Protein AF-A0A5R9LXI1-F1 (afdb_monomer_lite)

Sequence (253 aa):
MPPRGQVGRRIDSSLPPGRRALAEALVTLYQQLARPTTLKEVAVGLPADESTISRYLNGRRRPPQTFIDLLHNRASEDAGADRVAISLENLRKLHHEAERSRCPTCATLRRTIDTKDKQLRDLQAGLQASIASASLSRPAPLPVPRQQGDRQRSALEAVAAQQLAALVIRLQTRGEATEVAELLRDAPGVLTPTESAAALALLHDREQHALADALVSIYGRDRSLDEVLRFASALHETGLAADAGALLRAAVG

Structure (mmCIF, N/CA/C/O backbone):
data_AF-A0A5R9LXI1-F1
#
_entry.id   AF-A0A5R9LXI1-F1
#
loop_
_atom_site.group_PDB
_atom_site.id
_atom_site.type_symbol
_atom_site.label_atom_id
_atom_site.label_alt_id
_atom_site.label_comp_id
_atom_site.label_asym_id
_atom_site.label_entity_id
_atom_site.label_seq_id
_atom_site.pdbx_PDB_ins_code
_atom_site.Cartn_x
_atom_site.Cartn_y
_atom_site.Cartn_z
_atom_site.occupancy
_atom_site.B_iso_or_equiv
_atom_site.auth_seq_id
_atom_site.auth_comp_id
_atom_site.auth_asym_id
_atom_site.auth_atom_id
_atom_site.pdbx_PDB_model_num
ATOM 1 N N . MET A 1 1 ? -22.093 -10.214 49.324 1.00 33.94 1 MET A N 1
ATOM 2 C CA . MET A 1 1 ? -22.076 -9.242 48.208 1.00 33.94 1 MET A CA 1
ATOM 3 C C . MET A 1 1 ? -20.628 -8.869 47.919 1.00 33.94 1 MET A C 1
ATOM 5 O O . MET A 1 1 ? -19.997 -8.323 48.817 1.00 33.94 1 MET A O 1
ATOM 9 N N . PRO A 1 2 ? -20.069 -9.207 46.745 1.00 34.09 2 PRO A N 1
ATOM 10 C CA . PRO A 1 2 ? -18.721 -8.781 46.377 1.00 34.09 2 PRO A CA 1
ATOM 11 C C . PRO A 1 2 ? -18.670 -7.248 46.211 1.00 34.09 2 PRO A C 1
ATOM 13 O O . PRO A 1 2 ? -19.655 -6.652 45.762 1.00 34.09 2 PRO A O 1
ATOM 16 N N . PRO A 1 3 ? -17.565 -6.590 46.602 1.00 42.34 3 PRO A N 1
ATOM 17 C CA . PRO A 1 3 ? -17.437 -5.142 46.498 1.00 42.34 3 PRO A CA 1
ATOM 18 C C . PRO A 1 3 ? -17.482 -4.711 45.029 1.00 42.34 3 PRO A C 1
ATOM 20 O O . PRO A 1 3 ? -16.859 -5.335 44.170 1.00 42.34 3 PRO A O 1
ATOM 23 N N . ARG A 1 4 ? -18.208 -3.621 44.748 1.00 49.28 4 ARG A N 1
ATOM 24 C CA . ARG A 1 4 ? -18.189 -2.939 43.446 1.00 49.28 4 ARG A CA 1
ATOM 25 C C . ARG A 1 4 ? -16.727 -2.648 43.090 1.00 49.28 4 ARG A C 1
ATOM 27 O O . ARG A 1 4 ? -16.087 -1.841 43.764 1.00 49.28 4 ARG A O 1
ATOM 34 N N . GLY A 1 5 ? -16.192 -3.348 42.087 1.00 49.25 5 GLY A N 1
ATOM 35 C CA . GLY A 1 5 ? -14.827 -3.146 41.607 1.00 49.25 5 GLY A CA 1
ATOM 36 C C . GLY A 1 5 ? -14.592 -1.669 41.295 1.00 49.25 5 GLY A C 1
ATOM 37 O O . GLY A 1 5 ? -15.487 -0.991 40.794 1.00 49.25 5 GLY A O 1
ATOM 38 N N . GLN A 1 6 ? -13.410 -1.157 41.639 1.00 54.31 6 GLN A N 1
ATOM 39 C CA . GLN A 1 6 ? -13.020 0.257 41.541 1.00 54.31 6 GLN A CA 1
ATOM 40 C C . GLN A 1 6 ? -12.834 0.732 40.084 1.00 54.31 6 GLN A C 1
ATOM 42 O O . GLN A 1 6 ? -11.810 1.314 39.728 1.00 54.31 6 GLN A O 1
ATOM 47 N N . VAL A 1 7 ? -13.804 0.481 39.212 1.00 52.81 7 VAL A N 1
ATOM 48 C CA . VAL A 1 7 ? -13.764 0.914 37.818 1.00 52.81 7 VAL A CA 1
ATOM 49 C C . VAL A 1 7 ? -14.144 2.397 37.770 1.00 52.81 7 VAL A C 1
ATOM 51 O O . VAL A 1 7 ? -15.263 2.768 38.109 1.00 52.81 7 VAL A O 1
ATOM 54 N N . GLY A 1 8 ? -13.192 3.258 37.394 1.00 52.94 8 GLY A N 1
ATOM 55 C CA . GLY A 1 8 ? -13.456 4.666 37.060 1.00 52.94 8 GLY A CA 1
ATOM 56 C C . GLY A 1 8 ? -13.081 5.728 38.101 1.00 52.94 8 GLY A C 1
ATOM 57 O O . GLY A 1 8 ? -13.481 6.876 37.942 1.00 52.94 8 GLY A O 1
ATOM 58 N N . ARG A 1 9 ? -12.314 5.426 39.162 1.00 55.91 9 ARG A N 1
ATOM 59 C CA . ARG A 1 9 ? -12.097 6.435 40.222 1.00 55.91 9 ARG A CA 1
ATOM 60 C C . ARG A 1 9 ? -11.186 7.617 39.878 1.00 55.91 9 ARG A C 1
ATOM 62 O O . ARG A 1 9 ? -11.256 8.598 40.610 1.00 55.91 9 ARG A O 1
ATOM 69 N N . ARG A 1 10 ? -10.365 7.587 38.821 1.00 67.00 10 ARG A N 1
ATOM 70 C CA . ARG A 1 10 ? -9.538 8.749 38.428 1.00 67.00 10 ARG A CA 1
ATOM 71 C C . ARG A 1 10 ? -9.259 8.763 36.925 1.00 67.00 10 ARG A C 1
ATOM 73 O O . ARG A 1 10 ? -8.196 8.320 36.493 1.00 67.00 10 ARG A O 1
ATOM 80 N N . ILE A 1 11 ? -10.199 9.288 36.135 1.00 80.44 11 ILE A N 1
ATOM 81 C CA . ILE A 1 11 ? -9.850 9.794 34.801 1.00 80.44 11 ILE A CA 1
ATOM 82 C C . ILE A 1 11 ? -8.883 10.957 35.032 1.00 80.44 11 ILE A C 1
ATOM 84 O O . ILE A 1 11 ? -9.169 11.875 35.799 1.00 80.44 11 ILE A O 1
ATOM 88 N N . ASP A 1 12 ? -7.696 10.857 34.448 1.00 77.88 12 ASP A N 1
ATOM 89 C CA . ASP A 1 12 ? -6.609 11.800 34.685 1.00 77.88 12 ASP A CA 1
ATOM 90 C C . ASP A 1 12 ? -6.979 13.189 34.133 1.00 77.88 12 ASP A C 1
ATOM 92 O O . ASP A 1 12 ? -7.352 13.326 32.965 1.00 77.88 12 ASP A O 1
ATOM 96 N N . SER A 1 13 ? -6.897 14.224 34.975 1.00 77.75 13 SER A N 1
ATOM 97 C CA . SER A 1 13 ? -7.233 15.605 34.603 1.00 77.75 13 SER A CA 1
ATOM 98 C C . SER A 1 13 ? -6.248 16.212 33.603 1.00 77.75 13 SER A C 1
ATOM 100 O O . SER A 1 13 ? -6.570 17.221 32.979 1.00 77.75 13 SER A O 1
ATOM 102 N N . SER A 1 14 ? -5.079 15.591 33.414 1.00 79.69 14 SER A N 1
ATOM 103 C CA . SER A 1 14 ? -4.101 15.967 32.390 1.00 79.69 14 SER A CA 1
ATOM 104 C C . SER A 1 14 ? -4.467 15.479 30.981 1.00 79.69 14 SER A C 1
ATOM 106 O O . SER A 1 14 ? -3.794 15.831 30.008 1.00 79.69 14 SER A O 1
ATOM 108 N N . LEU A 1 15 ? -5.527 14.672 30.832 1.00 81.00 15 LEU A N 1
ATOM 109 C CA . LEU A 1 15 ? -5.963 14.194 29.524 1.00 81.00 15 LEU A CA 1
ATOM 110 C C . LEU A 1 15 ? -6.563 15.329 28.680 1.00 81.00 15 LEU A C 1
ATOM 112 O O . LEU A 1 15 ? -7.308 16.163 29.197 1.00 81.00 15 LEU A O 1
ATOM 116 N N . PRO A 1 16 ? -6.328 15.325 27.353 1.00 83.62 16 PRO A N 1
ATOM 117 C CA . PRO A 1 16 ? -6.989 16.252 26.447 1.00 83.62 16 PRO A CA 1
ATOM 118 C C . PRO A 1 16 ? -8.518 16.185 26.589 1.00 83.62 16 PRO A C 1
ATOM 120 O O . PRO A 1 16 ? -9.060 15.084 26.752 1.00 83.62 16 PRO A O 1
ATOM 123 N N . PRO A 1 17 ? -9.228 17.319 26.453 1.00 85.56 17 PRO A N 1
ATOM 124 C CA . PRO A 1 17 ? -10.654 17.411 26.765 1.00 85.56 17 PRO A CA 1
ATOM 125 C C . PRO A 1 17 ? -11.503 16.397 25.988 1.00 85.56 17 PRO A C 1
ATOM 127 O O . PRO A 1 17 ? -12.369 15.762 26.581 1.00 85.56 17 PRO A O 1
ATOM 130 N N . GLY A 1 18 ? -11.197 16.149 24.708 1.00 86.56 18 GLY A N 1
ATOM 131 C CA . GLY A 1 18 ? -11.911 15.146 23.911 1.00 86.56 18 GLY A CA 1
ATOM 132 C C . GLY A 1 18 ? -11.702 13.707 24.399 1.00 86.56 18 GLY A C 1
ATOM 133 O O . GLY A 1 18 ? -12.633 12.908 24.396 1.00 86.56 18 GLY A O 1
ATOM 134 N N . ARG A 1 19 ? -10.501 13.360 24.887 1.00 87.06 19 ARG A N 1
ATOM 135 C CA . ARG A 1 19 ? -10.246 12.023 25.458 1.00 87.06 19 ARG A CA 1
ATOM 136 C C . ARG A 1 19 ? -10.924 11.837 26.803 1.00 87.06 19 ARG A C 1
ATOM 138 O O . ARG A 1 19 ? -11.401 10.741 27.079 1.00 87.06 19 ARG A O 1
ATOM 145 N N . ARG A 1 20 ? -10.946 12.890 27.620 1.00 89.06 20 ARG A N 1
ATOM 146 C CA . ARG A 1 20 ? -11.649 12.881 28.899 1.00 89.06 20 ARG A CA 1
ATOM 147 C C . ARG A 1 20 ? -13.148 12.675 28.681 1.00 89.06 20 ARG A C 1
ATOM 149 O O . ARG A 1 20 ? -13.697 11.743 29.250 1.00 89.06 20 ARG A O 1
ATOM 156 N N . ALA A 1 21 ? -13.755 13.450 27.781 1.00 90.38 21 ALA A N 1
ATOM 157 C CA . ALA A 1 21 ? -15.173 13.321 27.446 1.00 90.38 21 ALA A CA 1
ATOM 158 C C . ALA A 1 21 ? -15.522 11.919 26.913 1.00 90.38 21 ALA A C 1
ATOM 160 O O . ALA A 1 21 ? -16.514 11.325 27.329 1.00 90.38 21 ALA A O 1
ATOM 161 N N . LEU A 1 22 ? -14.675 11.343 26.048 1.00 92.31 22 LEU A N 1
ATOM 162 C CA . LEU A 1 22 ? -14.858 9.965 25.583 1.00 92.31 22 LEU A CA 1
ATOM 163 C C . LEU A 1 22 ? -14.761 8.949 26.733 1.00 92.31 22 LEU A C 1
ATOM 165 O O . LEU A 1 22 ? -15.572 8.032 26.809 1.00 92.31 22 LEU A O 1
ATOM 169 N N . ALA A 1 23 ? -13.777 9.091 27.621 1.00 91.19 23 ALA A N 1
ATOM 170 C CA . ALA A 1 23 ? -13.606 8.192 28.760 1.00 91.19 23 ALA A CA 1
ATOM 171 C C . ALA A 1 23 ? -14.798 8.265 29.731 1.00 91.19 23 ALA A C 1
ATOM 173 O O . ALA A 1 23 ? -15.311 7.229 30.145 1.00 91.19 23 ALA A O 1
ATOM 174 N N . GLU A 1 24 ? -15.287 9.470 30.031 1.00 91.62 24 GLU A N 1
ATOM 175 C CA . GLU A 1 24 ? -16.478 9.704 30.861 1.00 91.62 24 GLU A CA 1
ATOM 176 C C . GLU A 1 24 ? -17.729 9.066 30.245 1.00 91.62 24 GLU A C 1
ATOM 178 O O . GLU A 1 24 ? -18.490 8.382 30.936 1.00 91.62 24 GLU A O 1
ATOM 183 N N . ALA A 1 25 ? -17.908 9.211 28.930 1.00 92.81 25 ALA A N 1
ATOM 184 C CA . ALA A 1 25 ? -18.995 8.569 28.203 1.00 92.81 25 ALA A CA 1
ATOM 185 C C . ALA A 1 25 ? -18.925 7.035 28.297 1.00 92.81 25 ALA A C 1
ATOM 187 O O . ALA A 1 25 ? -19.922 6.387 28.610 1.00 92.81 25 ALA A O 1
ATOM 188 N N . LEU A 1 26 ? -17.741 6.445 28.104 1.00 91.50 26 LEU A N 1
ATOM 189 C CA . LEU A 1 26 ? -17.551 4.995 28.208 1.00 91.50 26 LEU A CA 1
ATOM 190 C C . LEU A 1 26 ? -17.780 4.474 29.633 1.00 91.50 26 LEU A C 1
ATOM 192 O O . LEU A 1 26 ? -18.353 3.401 29.800 1.00 91.50 26 LEU 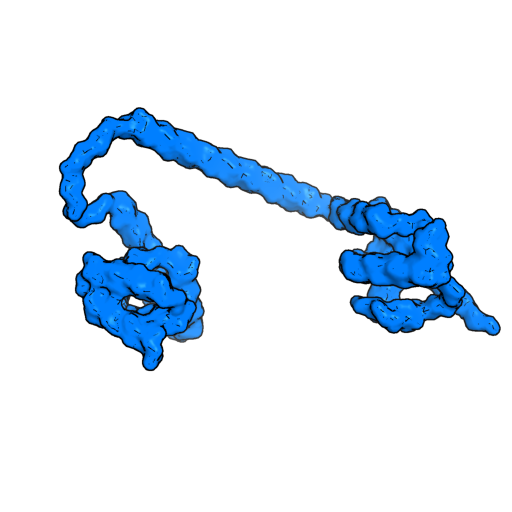A O 1
ATOM 196 N N . VAL A 1 27 ? -17.370 5.228 30.658 1.00 90.38 27 VAL A N 1
ATOM 197 C CA . VAL A 1 27 ? -17.666 4.900 32.063 1.00 90.38 27 VAL A CA 1
ATOM 198 C C . VAL A 1 27 ? -19.170 4.942 32.323 1.00 90.38 27 VAL A C 1
ATOM 200 O O . VAL A 1 27 ? -19.691 4.058 32.998 1.00 90.38 27 VAL A O 1
ATOM 203 N N . THR A 1 28 ? -19.872 5.924 31.756 1.00 89.62 28 THR A N 1
ATOM 204 C CA . THR A 1 28 ? -21.330 6.047 31.885 1.00 89.62 28 THR A CA 1
ATOM 205 C C . THR A 1 28 ? -22.027 4.833 31.273 1.00 89.62 28 THR A C 1
ATOM 207 O O . THR A 1 28 ? -22.838 4.199 31.939 1.00 89.62 28 THR A O 1
ATOM 210 N N . LEU A 1 29 ? -21.644 4.433 30.057 1.00 88.19 29 LEU A N 1
ATOM 211 C CA . LEU A 1 29 ? -22.150 3.213 29.412 1.00 88.19 29 LEU A CA 1
ATOM 212 C C . LEU A 1 29 ? -21.845 1.945 30.202 1.00 88.19 29 LEU A C 1
ATOM 214 O O . LEU A 1 29 ? -22.713 1.093 30.359 1.00 88.19 29 LEU A O 1
ATOM 218 N N . TYR A 1 30 ? -20.631 1.830 30.736 1.00 87.06 30 TYR A N 1
ATOM 219 C CA . TYR A 1 30 ? -20.246 0.690 31.561 1.00 87.06 30 TYR A CA 1
ATOM 220 C C . TYR A 1 30 ? -21.137 0.553 32.806 1.00 87.06 30 TYR A C 1
ATOM 222 O O . TYR A 1 30 ? -21.503 -0.553 33.189 1.00 87.06 30 TYR A O 1
ATOM 230 N N . GLN A 1 31 ? -21.516 1.672 33.433 1.00 85.19 31 GLN A N 1
ATOM 231 C CA . GLN A 1 31 ? -22.388 1.682 34.613 1.00 85.19 31 GLN A CA 1
ATOM 232 C C . GLN A 1 31 ? -23.845 1.304 34.307 1.00 85.19 31 GLN A C 1
ATOM 234 O O . GLN A 1 31 ? -24.577 0.959 35.232 1.00 85.19 31 GLN A O 1
ATOM 239 N N . GLN A 1 32 ? -24.265 1.370 33.041 1.00 84.94 32 GLN A N 1
ATOM 240 C CA . GLN A 1 32 ? -25.621 1.019 32.608 1.00 84.94 32 GLN A CA 1
ATOM 241 C C . GLN A 1 32 ? -25.799 -0.473 32.295 1.00 84.94 32 GLN A C 1
ATOM 243 O O . GLN A 1 32 ? -26.927 -0.916 32.088 1.00 84.94 32 GLN A O 1
ATOM 248 N N . LEU A 1 33 ? -24.721 -1.260 32.293 1.00 84.25 33 LEU A N 1
ATOM 249 C CA . LEU A 1 33 ? -24.806 -2.712 32.155 1.00 84.25 33 LEU A CA 1
ATOM 250 C C . LEU A 1 33 ? -25.566 -3.298 33.361 1.00 84.25 33 LEU A C 1
ATOM 252 O O . LEU A 1 33 ? -25.247 -3.011 34.515 1.00 84.25 33 LEU A O 1
ATOM 256 N N . ALA A 1 34 ? -26.598 -4.109 33.104 1.00 65.69 34 ALA A N 1
ATOM 257 C CA . ALA A 1 34 ? -27.647 -4.465 34.073 1.00 65.69 34 ALA A CA 1
ATOM 258 C C . ALA A 1 34 ? -27.205 -5.398 35.226 1.00 65.69 34 ALA A C 1
ATOM 260 O O . ALA A 1 34 ? -28.023 -5.813 36.050 1.00 65.69 34 ALA A O 1
ATOM 261 N N . ARG A 1 35 ? -25.918 -5.749 35.317 1.00 67.69 35 ARG A N 1
ATOM 262 C CA . ARG A 1 35 ? -25.355 -6.635 36.348 1.00 67.69 35 ARG A CA 1
ATOM 263 C C . ARG A 1 35 ? -24.139 -5.983 37.002 1.00 67.69 35 ARG A C 1
ATOM 265 O O . ARG A 1 35 ? -23.508 -5.126 36.392 1.00 67.69 35 ARG A O 1
ATOM 272 N N . PRO A 1 36 ? -23.740 -6.398 38.219 1.00 55.91 36 PRO A N 1
ATOM 273 C CA . PRO A 1 36 ? -22.415 -6.077 38.734 1.00 55.91 36 PRO A CA 1
ATOM 274 C C . PRO A 1 36 ? -21.364 -6.860 37.930 1.00 55.91 36 PRO A C 1
ATOM 276 O O . PRO A 1 36 ? -20.768 -7.802 38.439 1.00 55.91 36 PRO A O 1
ATOM 279 N N . THR A 1 37 ? -21.164 -6.498 36.663 1.00 65.25 37 THR A N 1
ATOM 280 C CA . THR A 1 37 ? -20.175 -7.125 35.798 1.00 65.25 37 THR A CA 1
ATOM 281 C C . THR A 1 37 ? -18.799 -6.676 36.242 1.00 65.25 37 THR A C 1
ATOM 283 O O . THR A 1 37 ? -18.450 -5.490 36.212 1.00 65.25 37 THR A O 1
ATOM 286 N N . THR A 1 38 ? -18.002 -7.639 36.683 1.00 80.69 38 THR A N 1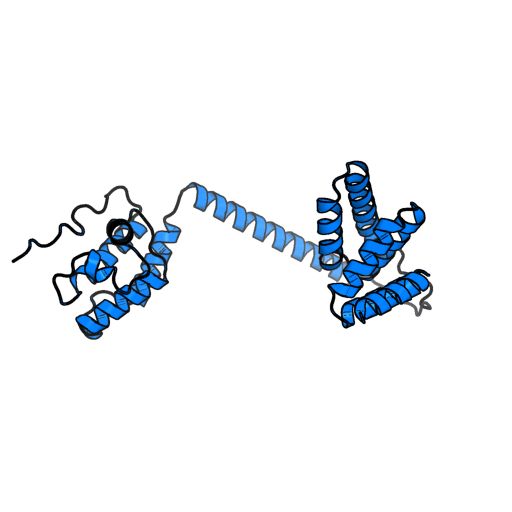
ATOM 287 C CA . THR A 1 38 ? -16.558 -7.454 36.777 1.00 80.69 38 THR A CA 1
ATOM 288 C C . THR A 1 38 ? -16.004 -7.124 35.384 1.00 80.69 38 THR A C 1
ATOM 290 O O . THR A 1 38 ? -16.585 -7.521 34.372 1.00 80.69 38 THR A O 1
ATOM 293 N N . LEU A 1 39 ? -14.871 -6.417 35.291 1.00 81.12 39 LEU A N 1
ATOM 294 C CA . LEU A 1 39 ? -14.239 -6.145 33.988 1.00 81.12 39 LEU A CA 1
ATOM 295 C C . LEU A 1 39 ? -13.957 -7.442 33.215 1.00 81.12 39 LEU A C 1
ATOM 297 O O . LEU A 1 39 ? -14.032 -7.462 31.990 1.00 81.12 39 LEU A O 1
ATOM 301 N N . LYS A 1 40 ? -13.681 -8.526 33.947 1.00 81.62 40 LYS A N 1
ATOM 302 C CA . LYS A 1 40 ? -13.502 -9.873 33.412 1.00 81.62 40 LYS A CA 1
ATOM 303 C C . LYS A 1 40 ? -14.745 -10.394 32.689 1.00 81.62 40 LYS A C 1
ATOM 305 O O . LYS A 1 40 ? -14.604 -11.000 31.637 1.00 81.62 40 LYS A O 1
ATOM 310 N N . GLU A 1 41 ? -15.941 -10.154 33.218 1.00 81.19 41 GLU A N 1
ATOM 311 C CA . GLU A 1 41 ? -17.194 -10.550 32.562 1.00 81.19 41 GLU A CA 1
ATOM 312 C C . GLU A 1 41 ? -17.478 -9.705 31.322 1.00 81.19 41 GLU A C 1
ATOM 314 O O . GLU A 1 41 ? -17.900 -10.246 30.309 1.00 81.19 41 GLU A O 1
ATOM 319 N N . VAL A 1 42 ? -17.184 -8.402 31.365 1.00 81.81 42 VAL A N 1
ATOM 320 C CA . VAL A 1 42 ? -17.355 -7.514 30.200 1.00 81.81 42 VAL A CA 1
ATOM 321 C C . VAL A 1 42 ? -16.354 -7.832 29.086 1.00 81.81 42 VAL A C 1
ATOM 323 O O . VAL A 1 42 ? -16.662 -7.668 27.910 1.00 81.81 42 VAL A O 1
ATOM 326 N N . ALA A 1 43 ? -15.164 -8.322 29.437 1.00 83.56 43 ALA A N 1
ATOM 327 C CA . ALA A 1 43 ? -14.191 -8.799 28.460 1.00 83.56 43 ALA A CA 1
ATOM 328 C C . ALA A 1 43 ? -14.697 -10.027 27.678 1.00 83.56 43 ALA A C 1
ATOM 330 O O . ALA A 1 43 ? -14.301 -10.226 26.530 1.00 83.56 43 ALA A O 1
ATOM 331 N N . VAL A 1 44 ? -15.597 -10.835 28.255 1.00 80.81 44 VAL A N 1
ATOM 332 C CA . VAL A 1 44 ? -16.215 -11.966 27.550 1.00 80.81 44 VAL A CA 1
ATOM 333 C C . VAL A 1 44 ? -17.206 -11.426 26.518 1.00 80.81 44 VAL A C 1
ATOM 335 O O . VAL A 1 44 ? -18.312 -11.013 26.850 1.00 80.81 44 VAL A O 1
ATOM 338 N N . GLY A 1 45 ? -16.796 -11.433 25.249 1.00 79.06 45 GLY A N 1
ATOM 339 C CA . GLY A 1 45 ? -17.593 -10.929 24.123 1.00 79.06 45 GLY A CA 1
ATOM 340 C C . GLY A 1 45 ? -17.113 -9.591 23.556 1.00 79.06 45 GLY A C 1
ATOM 341 O O . GLY A 1 45 ? -17.649 -9.137 22.547 1.00 79.06 45 GLY A O 1
ATOM 342 N N . LEU A 1 46 ? -16.074 -8.985 24.140 1.00 85.19 46 LEU A N 1
ATOM 343 C CA . LEU A 1 46 ? -15.398 -7.820 23.573 1.00 85.19 46 LEU A CA 1
ATOM 344 C C . LEU A 1 46 ? -13.992 -8.195 23.079 1.00 85.19 46 LEU A C 1
ATOM 346 O O . LEU A 1 46 ? -13.330 -9.044 23.673 1.00 85.19 46 LEU A O 1
ATOM 350 N N . PRO A 1 47 ? -13.478 -7.542 22.021 1.00 85.31 47 PRO A N 1
ATOM 351 C CA . PRO A 1 47 ? -12.138 -7.795 21.490 1.00 85.31 47 PRO A CA 1
ATOM 352 C C . PRO A 1 47 ? -11.045 -7.122 22.347 1.00 85.31 47 PRO A C 1
ATOM 354 O O . PRO A 1 47 ? -10.173 -6.427 21.824 1.00 85.31 47 PRO A O 1
ATOM 357 N N . ALA A 1 48 ? -11.123 -7.240 23.675 1.00 88.50 48 ALA A N 1
ATOM 358 C CA . ALA A 1 48 ? -10.194 -6.616 24.611 1.00 88.50 48 ALA A CA 1
ATOM 359 C C . ALA A 1 48 ? -10.141 -7.365 25.952 1.00 88.50 48 ALA A C 1
ATOM 361 O O . ALA A 1 48 ? -11.167 -7.786 26.477 1.00 88.50 48 ALA A O 1
ATOM 362 N N . ASP A 1 49 ? -8.944 -7.467 26.534 1.00 91.19 49 ASP A N 1
ATOM 363 C CA . ASP A 1 49 ? -8.754 -7.974 27.895 1.00 91.19 49 ASP A CA 1
ATOM 364 C C . ASP A 1 49 ? -9.130 -6.930 28.970 1.00 91.19 49 ASP A C 1
ATOM 366 O O . ASP A 1 49 ? -9.260 -5.732 28.702 1.00 91.19 49 ASP A O 1
ATOM 370 N N . GLU A 1 50 ? -9.268 -7.378 30.220 1.00 90.06 50 GLU A N 1
ATOM 371 C CA . GLU A 1 50 ? -9.611 -6.532 31.375 1.00 90.06 50 GLU A CA 1
ATOM 372 C C . GLU A 1 50 ? -8.676 -5.317 31.528 1.00 90.06 50 GLU A C 1
ATOM 374 O O . GLU A 1 50 ? -9.125 -4.190 31.766 1.00 90.06 50 GLU A O 1
ATOM 379 N N . SER A 1 51 ? -7.369 -5.524 31.343 1.00 88.62 51 SER A N 1
ATOM 380 C CA . SER A 1 51 ? -6.367 -4.458 31.452 1.00 88.62 51 SER A CA 1
ATOM 381 C C . SER A 1 51 ? -6.550 -3.388 30.375 1.00 88.62 51 SER A C 1
ATOM 383 O O . SER A 1 51 ? -6.382 -2.191 30.625 1.00 88.62 51 SER A O 1
ATOM 385 N N . THR A 1 52 ? -6.912 -3.802 29.167 1.00 90.69 52 THR A N 1
ATOM 386 C CA . THR A 1 52 ? -7.143 -2.939 28.015 1.00 90.69 52 THR A CA 1
ATOM 387 C C . THR A 1 52 ? -8.437 -2.157 28.175 1.00 90.69 52 THR A C 1
ATOM 389 O O . THR A 1 52 ? -8.420 -0.941 27.979 1.00 90.69 52 THR A O 1
ATOM 392 N N . ILE A 1 53 ? -9.513 -2.808 28.625 1.00 90.00 53 ILE A N 1
ATOM 393 C CA . ILE A 1 53 ? -10.785 -2.147 28.943 1.00 90.00 53 ILE A CA 1
ATOM 394 C C . ILE A 1 53 ? -10.567 -1.087 30.024 1.00 90.00 53 ILE A C 1
ATOM 396 O O . ILE A 1 53 ? -10.960 0.064 29.848 1.00 90.00 53 ILE A O 1
ATOM 400 N N . SER A 1 54 ? -9.841 -1.420 31.094 1.00 89.88 54 SER A N 1
ATOM 401 C CA . SER A 1 54 ? -9.481 -0.453 32.136 1.00 89.88 54 SER A CA 1
ATOM 402 C C . SER A 1 54 ? -8.721 0.756 31.569 1.00 89.88 54 SER A C 1
ATOM 404 O O . SER A 1 54 ? -9.015 1.906 31.902 1.00 89.88 54 SER A O 1
ATOM 406 N N . ARG A 1 55 ? -7.771 0.545 30.648 1.00 89.38 55 ARG A N 1
ATOM 407 C CA . ARG A 1 55 ? -7.050 1.649 29.987 1.00 89.38 55 ARG A CA 1
ATOM 408 C C . ARG A 1 55 ? -7.949 2.497 29.080 1.00 89.38 55 ARG A C 1
ATOM 410 O O . ARG A 1 55 ? -7.663 3.688 28.944 1.00 89.38 55 ARG A O 1
ATOM 417 N N . TYR A 1 56 ? -8.990 1.921 28.477 1.00 92.31 56 TYR A N 1
ATOM 418 C CA . TYR A 1 56 ? -9.993 2.658 27.699 1.00 92.31 56 TYR A CA 1
ATOM 419 C C . TYR A 1 56 ? -10.875 3.525 28.595 1.00 92.31 56 TYR A C 1
ATOM 421 O O . TYR A 1 56 ? -10.986 4.725 28.355 1.00 92.31 56 TYR A O 1
ATOM 429 N N . LEU A 1 57 ? -11.417 2.945 29.668 1.00 89.31 57 LEU A N 1
ATOM 430 C CA . LEU A 1 57 ? -12.284 3.643 30.623 1.00 89.31 57 LEU A CA 1
ATOM 431 C C . LEU A 1 57 ? -11.561 4.779 31.357 1.00 89.31 57 LEU A C 1
ATOM 433 O O . LEU A 1 57 ? -12.172 5.779 31.710 1.00 89.31 57 LEU A O 1
ATOM 437 N N . ASN A 1 58 ? -10.245 4.665 31.541 1.00 89.19 58 ASN A N 1
ATOM 438 C CA . ASN A 1 58 ? -9.424 5.726 32.129 1.00 89.19 58 ASN A CA 1
ATOM 439 C C . ASN A 1 58 ? -8.877 6.731 31.093 1.00 89.19 58 ASN A C 1
ATOM 441 O O . ASN A 1 58 ? -8.050 7.568 31.445 1.00 89.19 58 ASN A O 1
ATOM 445 N N . GLY A 1 59 ? -9.235 6.617 29.808 1.00 86.62 59 GLY A N 1
ATOM 446 C CA . GLY A 1 59 ? -8.782 7.519 28.737 1.00 86.62 59 GLY A CA 1
ATOM 447 C C . GLY A 1 59 ? -7.288 7.431 28.378 1.00 86.62 59 GLY A C 1
ATOM 448 O O . GLY A 1 59 ? -6.804 8.181 27.523 1.00 86.62 59 GLY A O 1
ATOM 449 N N . ARG A 1 60 ? -6.545 6.494 28.989 1.00 85.94 60 ARG A N 1
ATOM 450 C CA . ARG A 1 60 ? -5.107 6.271 28.745 1.00 85.94 60 ARG A CA 1
ATOM 451 C C . ARG A 1 60 ? -4.841 5.665 27.372 1.00 85.94 60 ARG A C 1
ATOM 453 O O . ARG A 1 60 ? -3.820 5.956 26.753 1.00 85.94 60 ARG A O 1
ATOM 460 N N . ARG A 1 61 ? -5.759 4.830 26.881 1.00 88.62 61 ARG A N 1
ATOM 461 C CA . ARG A 1 61 ? -5.705 4.235 25.540 1.00 88.62 61 ARG A CA 1
ATOM 462 C C . ARG A 1 61 ? -7.003 4.542 24.802 1.00 88.62 61 ARG A C 1
ATOM 464 O O . ARG A 1 61 ? -8.065 4.581 25.407 1.00 88.62 61 ARG A O 1
ATOM 471 N N . ARG A 1 62 ? -6.917 4.751 23.486 1.00 89.12 62 ARG A N 1
ATOM 472 C CA . ARG A 1 62 ? -8.111 4.910 22.646 1.00 89.12 62 ARG A CA 1
ATOM 473 C C . ARG A 1 62 ? -8.676 3.526 22.305 1.00 89.12 62 ARG A C 1
ATOM 475 O O . ARG A 1 62 ? -7.897 2.710 21.798 1.00 89.12 62 ARG A O 1
ATOM 482 N N . PRO A 1 63 ? -9.973 3.268 22.528 1.00 91.81 63 PRO A N 1
ATOM 483 C CA . PRO A 1 63 ? -10.610 2.062 22.022 1.00 91.81 63 PRO A CA 1
ATOM 484 C C . PRO A 1 63 ? -10.733 2.085 20.488 1.00 91.81 63 PRO A C 1
ATOM 486 O O . PRO A 1 63 ? -10.859 3.163 19.889 1.00 91.81 63 PRO A O 1
ATOM 489 N N . PRO A 1 64 ? -10.673 0.920 19.822 1.00 92.44 64 PRO A N 1
ATOM 490 C CA . PRO A 1 64 ? -11.068 0.809 18.424 1.00 92.44 64 PRO A CA 1
ATOM 491 C C . PRO A 1 64 ? -12.572 1.079 18.274 1.00 92.44 64 PRO A C 1
ATOM 493 O O . PRO A 1 64 ? -13.336 0.908 19.222 1.00 92.44 64 PRO A O 1
ATOM 496 N N . GLN A 1 65 ? -13.001 1.482 17.077 1.00 91.19 65 GLN A N 1
ATOM 497 C CA . GLN A 1 65 ? -14.408 1.800 16.810 1.00 91.19 65 GLN A CA 1
ATOM 498 C C . GLN A 1 65 ? -15.329 0.598 17.071 1.00 91.19 65 GLN A C 1
ATOM 500 O O . GLN A 1 65 ? -16.382 0.739 17.683 1.00 91.19 65 GLN A O 1
ATOM 505 N N . THR A 1 66 ? -14.873 -0.600 16.698 1.00 92.62 66 THR A N 1
ATOM 506 C CA . THR A 1 66 ? -15.584 -1.866 16.920 1.00 92.62 66 THR A CA 1
ATOM 507 C C . THR A 1 66 ? -15.889 -2.124 18.393 1.00 92.62 66 THR A C 1
ATOM 509 O O . THR A 1 66 ? -16.959 -2.621 18.720 1.00 92.62 66 THR A O 1
ATOM 512 N N . PHE A 1 67 ? -14.985 -1.742 19.299 1.00 93.56 67 PHE A N 1
ATOM 513 C CA . PHE A 1 67 ? -15.206 -1.871 20.738 1.00 93.56 67 PHE A CA 1
ATOM 514 C C . PHE A 1 67 ? -16.332 -0.952 21.228 1.00 93.56 67 PHE A C 1
ATOM 516 O O . PHE A 1 67 ? -17.144 -1.375 22.044 1.00 93.56 67 PHE A O 1
ATOM 523 N N . ILE A 1 68 ? -16.393 0.288 20.730 1.00 92.50 68 ILE A N 1
ATOM 524 C CA . ILE A 1 68 ? -17.438 1.255 21.104 1.00 92.50 68 ILE A CA 1
ATOM 525 C C . ILE A 1 68 ? -18.804 0.753 20.653 1.00 92.50 68 ILE A C 1
ATOM 527 O O . ILE A 1 68 ? -19.747 0.749 21.442 1.00 92.50 68 ILE A O 1
ATOM 531 N N . ASP A 1 69 ? -18.885 0.307 19.401 1.00 92.88 69 ASP A N 1
ATOM 532 C CA . ASP A 1 69 ? -20.127 -0.174 18.809 1.00 92.88 69 ASP A CA 1
ATOM 533 C C . ASP A 1 69 ? -20.648 -1.413 19.568 1.00 92.88 69 ASP A C 1
ATOM 535 O O . ASP A 1 69 ? -21.819 -1.462 19.943 1.00 92.88 69 ASP A O 1
ATOM 539 N N . LEU A 1 70 ? -19.770 -2.373 19.893 1.00 91.38 70 LEU A N 1
ATOM 540 C CA . LEU A 1 70 ? -20.135 -3.563 20.672 1.00 91.38 70 LEU A CA 1
ATOM 541 C C . LEU A 1 70 ? -20.557 -3.228 22.109 1.00 91.38 70 LEU A C 1
ATOM 543 O O . LEU A 1 70 ? -21.550 -3.769 22.592 1.00 91.38 70 LEU A O 1
ATOM 547 N N . LEU A 1 71 ? -19.840 -2.327 22.788 1.00 90.25 71 LEU A N 1
ATOM 548 C CA . LEU A 1 71 ? -20.175 -1.923 24.156 1.00 90.25 71 LEU A CA 1
ATOM 549 C C . LEU A 1 71 ? -21.533 -1.207 24.215 1.00 90.25 71 LEU A C 1
ATOM 551 O O . LEU A 1 71 ? -22.326 -1.478 25.113 1.00 90.25 71 LEU A O 1
ATOM 555 N N . HIS A 1 72 ? -21.817 -0.324 23.253 1.00 91.88 72 HIS A N 1
ATOM 556 C CA . HIS A 1 72 ? -23.104 0.364 23.160 1.00 91.88 72 HIS A CA 1
ATOM 557 C C . HIS A 1 72 ? -24.248 -0.605 22.865 1.00 91.88 72 HIS A C 1
ATOM 559 O O . HIS A 1 72 ? -25.286 -0.537 23.521 1.00 91.88 72 HIS A O 1
ATOM 565 N N . ASN A 1 73 ? -24.068 -1.518 21.908 1.00 90.56 73 ASN A N 1
ATOM 566 C CA . ASN A 1 73 ? -25.077 -2.532 21.603 1.00 90.56 73 ASN A CA 1
ATOM 567 C C . ASN A 1 73 ? -25.378 -3.378 22.838 1.00 90.56 73 ASN A C 1
ATOM 569 O O . ASN A 1 73 ? -26.541 -3.563 23.183 1.00 90.56 73 ASN A O 1
ATOM 573 N N . ARG A 1 74 ? -24.339 -3.788 23.572 1.00 89.19 74 ARG A N 1
ATOM 574 C CA . ARG A 1 74 ? -24.514 -4.570 24.792 1.00 89.19 74 ARG A CA 1
ATOM 575 C C . ARG A 1 74 ? -25.253 -3.807 25.890 1.00 89.19 74 ARG A C 1
ATOM 577 O O . ARG A 1 74 ? -26.164 -4.346 26.506 1.00 89.19 74 ARG A O 1
ATOM 584 N N . ALA A 1 75 ? -24.902 -2.542 26.102 1.00 87.81 75 ALA A N 1
ATOM 585 C CA . ALA A 1 75 ? -25.622 -1.681 27.035 1.00 87.81 75 ALA A CA 1
ATOM 586 C C . ALA A 1 75 ? -27.079 -1.446 26.607 1.00 87.81 75 ALA A C 1
ATOM 588 O O . ALA A 1 75 ? -27.962 -1.387 27.458 1.00 87.81 75 ALA A O 1
ATOM 589 N N . SER A 1 76 ? -27.342 -1.365 25.301 1.00 88.50 76 SER A N 1
ATOM 590 C CA . SER A 1 76 ? -28.693 -1.223 24.747 1.00 88.50 76 SER A CA 1
ATOM 591 C C . SER A 1 76 ? -29.531 -2.488 24.931 1.00 88.50 76 SER A C 1
ATOM 593 O O . SER A 1 76 ? -30.718 -2.385 25.223 1.00 88.50 76 SER A O 1
ATOM 595 N N . GLU A 1 77 ? -28.932 -3.672 24.790 1.00 87.56 77 GLU A N 1
ATOM 596 C CA . GLU A 1 77 ? -29.585 -4.957 25.073 1.00 87.56 77 GLU A CA 1
ATOM 597 C C . GLU A 1 77 ? -29.941 -5.092 26.559 1.00 87.56 77 GLU A C 1
ATOM 599 O O . GLU A 1 77 ? -31.054 -5.490 26.895 1.00 87.56 77 GLU A O 1
ATOM 604 N N . ASP A 1 78 ? -29.010 -4.730 27.446 1.00 84.25 78 ASP A N 1
ATOM 605 C CA . ASP A 1 78 ? -29.164 -4.911 28.891 1.00 84.25 78 ASP A CA 1
ATOM 606 C C . ASP A 1 78 ? -30.105 -3.869 29.529 1.00 84.25 78 ASP A C 1
ATOM 608 O O . ASP A 1 78 ? -30.911 -4.208 30.399 1.00 84.25 78 ASP A O 1
ATOM 612 N N . ALA A 1 79 ? -30.010 -2.596 29.126 1.00 81.88 79 ALA A N 1
ATOM 613 C CA . ALA A 1 79 ? -30.807 -1.501 29.688 1.00 81.88 79 ALA A CA 1
ATOM 614 C C . ALA A 1 79 ? -32.095 -1.207 28.894 1.00 81.88 79 ALA A C 1
ATOM 616 O O . ALA A 1 79 ? -33.000 -0.556 29.420 1.00 81.88 79 ALA A O 1
ATOM 617 N N . GLY A 1 80 ? -32.192 -1.689 27.651 1.00 78.94 80 GLY A N 1
ATOM 618 C CA . GLY A 1 80 ? -33.177 -1.259 26.658 1.00 78.94 80 GLY A CA 1
ATOM 619 C C . GLY A 1 80 ? -32.694 -0.022 25.891 1.00 78.94 80 GLY A C 1
ATOM 620 O O . GLY A 1 80 ? -32.145 0.908 26.484 1.00 78.94 80 GLY A O 1
ATOM 621 N N . ALA A 1 81 ? -32.919 0.005 24.571 1.00 72.00 81 ALA A N 1
ATOM 622 C CA . ALA A 1 81 ? -32.414 1.049 23.668 1.00 72.00 81 ALA A CA 1
ATOM 623 C C . ALA A 1 81 ? -32.768 2.485 24.112 1.00 72.00 81 ALA A C 1
ATOM 625 O O . ALA A 1 81 ? -31.945 3.387 23.976 1.00 72.00 81 ALA A O 1
ATOM 626 N N . ASP A 1 82 ? -33.939 2.682 24.725 1.00 72.38 82 ASP A N 1
ATOM 627 C CA . ASP A 1 82 ? -34.419 3.999 25.173 1.00 72.38 82 ASP A CA 1
ATOM 628 C C . ASP A 1 82 ? -33.805 4.479 26.501 1.00 72.38 82 ASP A C 1
ATOM 630 O O . ASP A 1 82 ? -34.029 5.616 26.916 1.00 72.38 82 ASP A O 1
ATOM 634 N N . ARG A 1 83 ? -33.049 3.627 27.208 1.00 76.69 83 ARG A N 1
ATOM 635 C CA . ARG A 1 83 ? -32.466 3.948 28.526 1.00 76.69 83 ARG A CA 1
ATOM 636 C C . ARG A 1 83 ? -30.961 4.197 28.492 1.00 76.69 83 ARG A C 1
ATOM 638 O O . ARG A 1 83 ? -30.378 4.551 29.522 1.00 76.69 83 ARG A O 1
ATOM 645 N N . VAL A 1 84 ? -30.320 4.033 27.337 1.00 82.56 84 VAL A N 1
ATOM 646 C CA . VAL A 1 84 ? -28.891 4.324 27.184 1.00 82.56 84 VAL A CA 1
ATOM 647 C C . VAL A 1 84 ? -28.694 5.837 27.190 1.00 82.56 84 VAL A C 1
ATOM 649 O O . VAL A 1 84 ? -29.307 6.562 26.412 1.00 82.56 84 VAL A O 1
ATOM 652 N N . ALA A 1 85 ? -27.841 6.337 28.085 1.00 81.38 85 ALA A N 1
ATOM 653 C CA . ALA A 1 85 ? -27.708 7.779 28.320 1.00 81.38 85 ALA A CA 1
ATOM 654 C C . ALA A 1 85 ? -27.055 8.531 27.147 1.00 81.38 85 ALA A C 1
ATOM 656 O O . ALA A 1 85 ? -27.137 9.756 27.068 1.00 81.38 85 ALA A O 1
ATOM 657 N N . ILE A 1 86 ? -26.363 7.815 26.260 1.00 88.25 86 ILE A N 1
ATOM 658 C CA . ILE A 1 86 ? -25.569 8.388 25.175 1.00 88.25 86 ILE A CA 1
ATOM 659 C C . ILE A 1 86 ? -25.840 7.586 23.909 1.00 88.25 86 ILE A C 1
ATOM 661 O O . ILE A 1 86 ? -25.578 6.388 23.875 1.00 88.25 86 ILE A O 1
ATOM 665 N N . SER A 1 87 ? -26.321 8.257 22.861 1.00 92.50 87 SER A N 1
ATOM 666 C CA . SER A 1 87 ? -26.536 7.622 21.561 1.00 92.50 87 SER A CA 1
ATOM 667 C C . SER A 1 87 ? -25.221 7.154 20.932 1.00 92.50 87 SER A C 1
ATOM 669 O O . SER A 1 87 ? -24.161 7.766 21.116 1.00 92.50 87 SER A O 1
ATOM 671 N N . LEU A 1 88 ? -25.300 6.104 20.111 1.00 90.94 88 LEU A N 1
ATOM 672 C CA . LEU A 1 88 ? -24.155 5.601 19.354 1.00 90.94 88 LEU A CA 1
ATOM 673 C C . LEU A 1 88 ? -23.502 6.705 18.511 1.00 90.94 88 LEU A C 1
ATOM 675 O O . LEU A 1 88 ? -22.283 6.840 18.513 1.00 90.94 88 LEU A O 1
ATOM 679 N N . GLU A 1 89 ? -24.298 7.537 17.836 1.00 91.12 89 GLU A N 1
ATOM 680 C CA . GLU A 1 89 ? -23.795 8.651 17.024 1.00 91.12 89 GLU A CA 1
ATOM 681 C C . GLU A 1 89 ? -22.959 9.642 17.850 1.00 91.12 89 GLU A C 1
ATOM 683 O O . GLU A 1 89 ? -21.855 10.018 17.444 1.00 91.12 89 GLU A O 1
ATOM 688 N N . ASN A 1 90 ? -23.428 9.992 19.051 1.00 91.94 90 ASN A N 1
ATOM 689 C CA . ASN A 1 90 ? -22.696 10.876 19.954 1.00 91.94 90 ASN A CA 1
ATOM 690 C C . ASN A 1 90 ? -21.381 10.244 20.433 1.00 91.94 90 ASN A C 1
ATOM 692 O O . ASN A 1 90 ? -20.363 10.936 20.490 1.00 91.94 90 ASN A O 1
ATOM 696 N N . LEU A 1 91 ? -21.345 8.933 20.702 1.00 91.69 91 LEU A N 1
ATOM 697 C CA . LEU A 1 91 ? -20.091 8.234 21.018 1.00 91.69 91 LEU A CA 1
ATOM 698 C C . LEU A 1 91 ? -19.096 8.260 19.859 1.00 91.69 91 LEU A C 1
ATOM 700 O O . LEU A 1 91 ? -17.905 8.485 20.082 1.00 91.69 91 LEU A O 1
ATOM 704 N N . ARG A 1 92 ? -19.563 8.047 18.621 1.00 93.06 92 ARG A N 1
ATOM 705 C CA . ARG A 1 92 ? -18.705 8.120 17.426 1.00 93.06 92 ARG A CA 1
ATOM 706 C C . ARG A 1 92 ? -18.135 9.524 17.245 1.00 93.06 92 ARG A C 1
ATOM 708 O O . ARG A 1 92 ? -16.947 9.679 16.965 1.00 93.06 92 ARG A O 1
ATOM 715 N N . LYS A 1 93 ? -18.950 10.554 17.482 1.00 91.88 93 LYS A N 1
ATOM 716 C CA . LYS A 1 93 ? -18.505 11.952 17.459 1.00 91.88 93 LYS A CA 1
ATOM 717 C C . LYS A 1 93 ? -17.430 12.226 18.516 1.00 91.88 93 LYS A C 1
ATOM 719 O O . LYS A 1 93 ? -16.373 12.757 18.176 1.00 91.88 93 LYS A O 1
ATOM 724 N N . LEU A 1 94 ? -17.647 11.795 19.761 1.00 91.81 94 LEU A N 1
ATOM 725 C CA . LEU A 1 94 ? -16.662 11.920 20.843 1.00 91.81 94 LEU A CA 1
ATOM 726 C C . LEU A 1 94 ? -15.361 11.166 20.532 1.00 91.81 94 LEU A C 1
ATOM 728 O O . LEU A 1 94 ? -14.273 11.649 20.851 1.00 91.81 94 LEU A O 1
ATOM 732 N N . HIS A 1 95 ? -15.440 10.006 19.873 1.00 91.44 95 HIS A N 1
ATOM 733 C CA . HIS A 1 95 ? -14.258 9.259 19.433 1.00 91.44 95 HIS A CA 1
ATOM 734 C C . HIS A 1 95 ? -13.425 10.036 18.409 1.00 91.44 95 HIS A C 1
ATOM 736 O O . HIS A 1 95 ? -12.203 10.141 18.561 1.00 91.44 95 HIS A O 1
ATOM 742 N N . HIS A 1 96 ? -14.085 10.663 17.435 1.00 87.56 96 HIS A N 1
ATOM 743 C CA . HIS A 1 96 ? -13.433 11.516 16.439 1.00 87.56 96 HIS A CA 1
ATOM 744 C C . HIS A 1 96 ? -12.812 12.776 17.057 1.00 87.56 96 HIS A C 1
ATOM 746 O O . HIS A 1 96 ? -11.695 13.181 16.727 1.00 87.56 96 HIS A O 1
ATOM 752 N N . GLU A 1 97 ? -13.495 13.399 18.015 1.00 86.50 97 GLU A N 1
ATOM 753 C CA . GLU A 1 97 ? -12.974 14.559 18.750 1.00 86.50 97 GLU A CA 1
ATOM 754 C C . GLU A 1 97 ? -11.764 14.186 19.626 1.00 86.50 97 GLU A C 1
ATOM 756 O O . GLU A 1 97 ? -10.758 14.908 19.664 1.00 86.50 97 GLU A O 1
ATOM 761 N N . ALA A 1 98 ? -11.792 13.011 20.258 1.00 84.62 98 ALA A N 1
ATOM 762 C CA . ALA A 1 98 ? -10.660 12.453 20.994 1.00 84.62 98 ALA A CA 1
ATOM 763 C C . ALA A 1 98 ? -9.446 12.153 20.090 1.00 84.62 98 ALA A C 1
ATOM 765 O O . ALA A 1 98 ? -8.298 12.197 20.553 1.00 84.62 98 ALA A O 1
ATOM 766 N N . GLU A 1 99 ? -9.672 11.868 18.804 1.00 78.38 99 GLU A N 1
ATOM 767 C CA . GLU A 1 99 ? -8.620 11.737 17.793 1.00 78.38 99 GLU A CA 1
ATOM 768 C C . GLU A 1 99 ? -8.026 13.092 17.400 1.00 78.38 99 GLU A C 1
ATOM 770 O O . GLU A 1 99 ? -6.802 13.238 17.365 1.00 78.38 99 GLU A O 1
ATOM 775 N N . ARG A 1 100 ? -8.872 14.106 17.190 1.00 68.00 100 ARG A N 1
ATOM 776 C CA . ARG A 1 100 ? -8.444 15.481 16.870 1.00 68.00 100 ARG A CA 1
ATOM 777 C C . ARG A 1 100 ? -7.652 16.145 17.992 1.00 68.00 100 ARG A C 1
ATOM 779 O O . ARG A 1 100 ? -6.807 16.987 17.720 1.00 68.00 100 ARG A O 1
ATOM 786 N N . SER A 1 101 ? -7.876 15.719 19.231 1.00 67.12 101 SER A N 1
ATOM 787 C CA . SER A 1 101 ? -7.189 16.224 20.425 1.00 67.12 101 SER A CA 1
ATOM 788 C C . SER A 1 101 ? -5.715 15.787 20.536 1.00 67.12 101 SER A C 1
ATOM 790 O O . SER A 1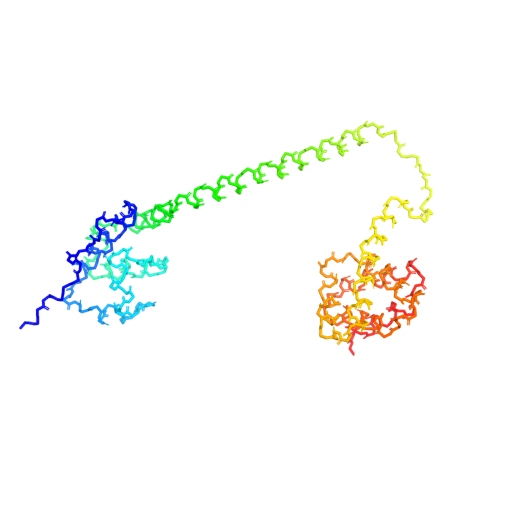 101 ? -5.060 16.057 21.544 1.00 67.12 101 SER A O 1
ATOM 792 N N . ARG A 1 102 ? -5.178 15.046 19.556 1.00 60.47 102 ARG A N 1
ATOM 793 C CA . ARG A 1 102 ? -3.796 14.561 19.584 1.00 60.47 102 ARG A CA 1
ATOM 794 C C . ARG A 1 102 ? -2.827 15.622 19.072 1.00 60.47 102 ARG A C 1
ATOM 796 O O . ARG A 1 102 ? -2.796 15.898 17.886 1.00 60.47 102 ARG A O 1
ATOM 803 N N . CYS A 1 103 ? -1.955 16.043 19.984 1.00 60.22 103 CYS A N 1
ATOM 804 C CA . CYS A 1 103 ? -0.570 16.449 19.755 1.00 60.22 103 CYS A CA 1
ATOM 805 C C . CYS A 1 103 ? -0.348 17.779 18.990 1.00 60.22 103 CYS A C 1
ATOM 807 O O . CYS A 1 103 ? -0.688 17.873 17.810 1.00 60.22 103 CYS A O 1
ATOM 809 N N . PRO A 1 104 ? 0.326 18.779 19.601 1.00 59.16 104 PRO A N 1
ATOM 810 C CA . PRO A 1 104 ? 0.784 19.986 18.899 1.00 59.16 104 PRO A CA 1
ATOM 811 C C . PRO A 1 104 ? 1.562 19.653 17.614 1.00 59.16 104 PRO A C 1
ATOM 813 O O . PRO A 1 104 ? 1.377 20.293 16.583 1.00 59.16 104 PRO A O 1
ATOM 816 N N . THR A 1 105 ? 2.353 18.577 17.639 1.00 56.66 105 THR A N 1
ATOM 817 C CA . THR A 1 105 ? 3.109 18.069 16.487 1.00 56.66 105 THR A CA 1
ATOM 818 C C . THR A 1 105 ? 2.209 17.533 15.374 1.00 56.66 105 THR A C 1
ATOM 820 O O . THR A 1 105 ? 2.532 17.692 14.203 1.00 56.66 105 THR A O 1
ATOM 823 N N . CYS A 1 106 ? 1.053 16.942 15.691 1.00 63.69 106 CYS A N 1
ATOM 824 C CA . CYS A 1 106 ? 0.108 16.474 14.674 1.00 63.69 106 CYS A CA 1
ATOM 825 C C . CYS A 1 106 ? -0.673 17.626 14.029 1.00 63.69 106 CYS A C 1
ATOM 827 O O . CYS A 1 106 ? -1.017 17.523 12.855 1.00 63.69 106 CYS A O 1
ATOM 829 N N . ALA A 1 107 ? -0.925 18.727 14.747 1.00 63.44 107 ALA A N 1
ATOM 830 C CA . ALA A 1 107 ? -1.463 19.948 14.141 1.00 63.44 107 ALA A CA 1
ATOM 831 C C . ALA A 1 107 ? -0.463 20.551 13.140 1.00 63.44 107 ALA A C 1
ATOM 833 O O . ALA A 1 107 ? -0.852 20.933 12.037 1.00 63.44 107 ALA A O 1
ATOM 834 N N . THR A 1 108 ? 0.827 20.563 13.490 1.00 70.81 108 THR A N 1
ATOM 835 C CA . THR A 1 108 ? 1.903 20.961 12.573 1.00 70.81 108 THR A CA 1
ATOM 836 C C . THR A 1 108 ? 1.988 20.022 11.372 1.00 70.81 108 THR A C 1
ATOM 838 O O . THR A 1 108 ? 1.940 20.499 10.245 1.00 70.81 108 THR A O 1
ATOM 841 N N . LEU A 1 109 ? 2.009 18.701 11.584 1.00 71.31 109 LEU A N 1
ATOM 842 C CA . LEU A 1 109 ? 2.045 17.713 10.499 1.00 71.31 109 LEU A CA 1
ATOM 843 C C . LEU A 1 109 ? 0.826 17.817 9.574 1.00 71.31 109 LEU A C 1
ATOM 845 O O . LEU A 1 109 ? 0.990 17.742 8.362 1.00 71.31 109 LEU A O 1
ATOM 849 N N . ARG A 1 110 ? -0.380 18.057 10.105 1.00 71.19 110 ARG A N 1
ATOM 850 C CA . ARG A 1 110 ? -1.574 18.312 9.279 1.00 71.19 110 ARG A CA 1
ATOM 851 C C . ARG A 1 110 ? -1.432 19.571 8.435 1.00 71.19 110 ARG A C 1
ATOM 853 O O . ARG A 1 110 ? -1.661 19.501 7.240 1.00 71.19 110 ARG A O 1
ATOM 860 N N . ARG A 1 111 ? -0.970 20.687 9.011 1.00 74.56 111 ARG A N 1
ATOM 861 C CA . ARG A 1 111 ? -0.687 21.909 8.235 1.00 74.56 111 ARG A CA 1
ATOM 862 C C . ARG A 1 111 ? 0.369 21.664 7.157 1.00 74.56 111 ARG A C 1
ATOM 864 O O . ARG A 1 111 ? 0.281 22.234 6.073 1.00 74.56 111 ARG A O 1
ATOM 871 N N . THR A 1 112 ? 1.359 20.815 7.424 1.00 82.00 112 THR A N 1
ATOM 872 C CA . THR A 1 112 ? 2.352 20.419 6.421 1.00 82.00 112 THR A CA 1
ATOM 873 C C . THR A 1 112 ? 1.724 19.579 5.308 1.00 82.00 112 THR A C 1
ATOM 875 O O . THR A 1 112 ? 2.002 19.836 4.145 1.00 82.00 112 THR A O 1
ATOM 878 N N . ILE A 1 113 ? 0.841 18.632 5.631 1.00 80.50 113 ILE A N 1
ATOM 879 C CA . ILE A 1 113 ? 0.108 17.840 4.630 1.00 80.50 113 ILE A CA 1
ATOM 880 C C . ILE A 1 113 ? -0.797 18.752 3.794 1.00 80.50 113 ILE A C 1
ATOM 882 O O . ILE A 1 113 ? -0.676 18.764 2.577 1.00 80.50 113 ILE A O 1
ATOM 886 N N . ASP A 1 114 ? -1.597 19.611 4.427 1.00 82.25 114 ASP A N 1
ATOM 887 C CA . ASP A 1 114 ? -2.510 20.524 3.730 1.00 82.25 114 ASP A CA 1
ATOM 888 C C . ASP A 1 114 ? -1.762 21.497 2.804 1.00 82.25 114 ASP A C 1
ATOM 890 O O . ASP A 1 114 ? -2.208 21.785 1.690 1.00 82.25 114 ASP A O 1
ATOM 894 N N . THR A 1 115 ? -0.604 22.007 3.242 1.00 90.94 115 THR A N 1
ATOM 895 C CA . THR A 1 115 ? 0.233 22.874 2.397 1.00 90.94 115 THR A CA 1
ATOM 896 C C . THR A 1 115 ? 0.843 22.103 1.233 1.00 90.94 115 THR A C 1
ATOM 898 O O . THR A 1 115 ? 0.867 22.631 0.123 1.00 90.94 115 THR A O 1
ATOM 901 N N . LYS A 1 116 ? 1.279 20.856 1.440 1.00 87.31 116 LYS A N 1
ATOM 902 C CA . LYS A 1 116 ? 1.792 19.992 0.369 1.00 87.31 116 LYS A CA 1
ATOM 903 C C . LYS A 1 116 ? 0.701 19.605 -0.630 1.00 87.31 116 LYS A C 1
ATOM 905 O O . LYS A 1 116 ? 0.931 19.720 -1.828 1.00 87.31 116 LYS A O 1
ATOM 910 N N . ASP A 1 117 ? -0.499 19.275 -0.170 1.00 86.75 117 ASP A N 1
ATOM 911 C CA . ASP A 1 117 ? -1.647 18.966 -1.030 1.00 86.75 117 ASP A CA 1
ATOM 912 C C . ASP A 1 117 ? -2.116 20.181 -1.826 1.00 86.75 117 ASP A C 1
ATOM 914 O O . ASP A 1 117 ? -2.552 20.062 -2.972 1.00 86.75 117 ASP A O 1
ATOM 918 N N . LYS A 1 118 ? -2.037 21.377 -1.235 1.00 89.81 118 LYS A N 1
ATOM 919 C CA . LYS A 1 118 ? -2.278 22.619 -1.970 1.00 89.81 118 LYS A CA 1
ATOM 920 C C . LYS A 1 118 ? -1.199 22.842 -3.033 1.00 89.81 118 LYS A C 1
ATOM 922 O O . LYS A 1 118 ? -1.546 23.091 -4.179 1.00 89.81 118 LYS A O 1
ATOM 927 N N . GLN A 1 119 ? 0.080 22.674 -2.687 1.00 89.88 119 GLN A N 1
ATOM 928 C CA . GLN A 1 119 ? 1.190 22.783 -3.643 1.00 89.88 119 GLN A CA 1
ATOM 929 C C . GLN A 1 119 ? 1.038 21.803 -4.813 1.00 89.88 119 GLN A C 1
ATOM 931 O O . GLN A 1 119 ? 1.241 22.195 -5.957 1.00 89.88 119 GLN A O 1
ATOM 936 N N . LEU A 1 120 ? 0.647 20.554 -4.542 1.00 90.81 120 LEU A N 1
ATOM 937 C CA . LEU A 1 120 ? 0.398 19.550 -5.577 1.00 90.81 120 LEU A CA 1
ATOM 938 C C . LEU A 1 120 ? -0.770 19.941 -6.484 1.00 90.81 120 LEU A C 1
ATOM 940 O O . LEU A 1 120 ? -0.647 19.831 -7.700 1.00 90.81 120 LEU A O 1
ATOM 944 N N . ARG A 1 121 ? -1.872 20.445 -5.916 1.00 90.00 121 ARG A N 1
ATOM 945 C CA . ARG A 1 121 ? -3.018 20.930 -6.700 1.00 90.00 121 ARG A CA 1
ATOM 946 C C . ARG A 1 121 ? -2.663 22.136 -7.563 1.00 90.00 121 ARG A C 1
ATOM 948 O O . ARG A 1 121 ? -3.031 22.160 -8.732 1.00 90.00 121 ARG A O 1
ATOM 955 N N . ASP A 1 122 ? -1.917 23.094 -7.021 1.00 88.94 122 ASP A N 1
ATOM 956 C CA . ASP A 1 122 ? -1.483 24.284 -7.756 1.00 88.94 122 ASP A CA 1
ATOM 957 C C . ASP A 1 122 ? -0.523 23.901 -8.902 1.00 88.94 122 ASP A C 1
ATOM 959 O O . ASP A 1 122 ? -0.668 24.385 -10.025 1.00 88.94 122 ASP A O 1
ATOM 963 N N . LEU A 1 123 ? 0.405 22.964 -8.661 1.00 89.44 123 LEU A N 1
ATOM 964 C CA . LEU A 1 123 ? 1.287 22.400 -9.693 1.00 89.44 123 LEU A CA 1
ATOM 965 C C . LEU A 1 123 ? 0.506 21.651 -10.779 1.00 89.44 123 LEU A C 1
ATOM 967 O O . LEU A 1 123 ? 0.767 21.848 -11.965 1.00 89.44 123 LEU A O 1
ATOM 971 N N . GLN A 1 124 ? -0.463 20.818 -10.393 1.00 90.06 124 GLN A N 1
ATOM 972 C CA . GLN A 1 124 ? -1.321 20.099 -11.337 1.00 90.06 124 GLN A CA 1
ATOM 973 C C . GLN A 1 124 ? -2.158 21.060 -12.185 1.00 90.06 124 GLN A C 1
ATOM 975 O O . GLN A 1 124 ? -2.213 20.897 -13.402 1.00 90.06 124 GLN A O 1
ATOM 980 N N . ALA A 1 125 ? -2.757 22.082 -11.572 1.00 85.69 125 ALA A N 1
ATOM 981 C CA . ALA A 1 125 ? -3.521 23.104 -12.280 1.00 85.69 125 ALA A CA 1
ATOM 982 C C . ALA A 1 125 ? -2.632 23.905 -13.246 1.00 85.69 125 ALA A C 1
ATOM 984 O O . ALA A 1 125 ? -3.023 24.139 -14.388 1.00 85.69 125 ALA A O 1
ATOM 985 N N . GLY A 1 126 ? -1.413 24.265 -12.831 1.00 87.38 126 GLY A N 1
ATOM 986 C CA . GLY A 1 126 ? -0.434 24.930 -13.693 1.00 87.38 126 GLY A CA 1
ATOM 987 C C . GLY A 1 126 ? -0.005 24.065 -14.882 1.00 87.38 126 GLY A C 1
ATOM 988 O O . GLY A 1 126 ? 0.056 24.550 -16.013 1.00 87.38 126 GLY A O 1
ATOM 989 N N . LEU A 1 127 ? 0.225 22.768 -14.658 1.00 81.94 127 LEU A N 1
ATOM 990 C CA . LEU A 1 127 ? 0.554 21.819 -15.722 1.00 81.94 127 LEU A CA 1
ATOM 991 C C . LEU A 1 127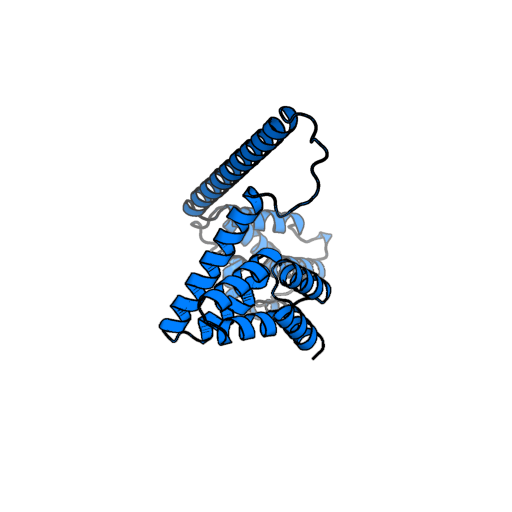 ? -0.616 21.651 -16.702 1.00 81.94 127 LEU A C 1
ATOM 993 O O . LEU A 1 127 ? -0.416 21.711 -17.913 1.00 81.94 127 LEU A O 1
ATOM 997 N N . GLN A 1 128 ? -1.842 21.503 -16.195 1.00 82.38 128 GLN A N 1
ATOM 998 C CA . GLN A 1 128 ? -3.049 21.413 -17.020 1.00 82.38 128 GLN A CA 1
ATOM 999 C C . GLN A 1 128 ? -3.283 22.686 -17.838 1.00 82.38 128 GLN A C 1
ATOM 1001 O O . GLN A 1 128 ? -3.577 22.595 -19.028 1.00 82.38 128 GLN A O 1
ATOM 1006 N N . ALA A 1 129 ? -3.101 23.867 -17.242 1.00 77.56 129 ALA A N 1
ATOM 1007 C CA . ALA A 1 129 ? -3.212 25.142 -17.946 1.00 77.56 129 ALA A CA 1
ATOM 1008 C C . ALA A 1 129 ? -2.139 25.291 -19.037 1.00 77.56 129 ALA A C 1
ATOM 1010 O O . ALA A 1 129 ? -2.436 25.773 -20.130 1.00 77.56 129 ALA A O 1
ATOM 1011 N N . SER A 1 130 ? -0.912 24.828 -18.778 1.00 73.75 130 SER A N 1
ATOM 1012 C CA . SER A 1 130 ? 0.169 24.794 -19.769 1.00 73.75 130 SER A CA 1
ATOM 1013 C C . SER A 1 130 ? -0.161 23.863 -20.943 1.00 73.75 130 SER A C 1
ATOM 1015 O O . SER A 1 130 ? -0.052 24.267 -22.101 1.00 73.75 130 SER A O 1
ATOM 1017 N N . ILE A 1 131 ? -0.674 22.658 -20.666 1.00 75.38 131 ILE A N 1
ATOM 1018 C CA . ILE A 1 131 ? -1.126 21.704 -21.694 1.00 75.38 131 ILE A CA 1
ATOM 1019 C C . ILE A 1 131 ? -2.283 22.290 -22.515 1.00 75.38 131 ILE A C 1
ATOM 1021 O O . ILE A 1 131 ? -2.257 22.233 -23.745 1.00 75.38 131 ILE A O 1
ATOM 1025 N N . ALA A 1 132 ? -3.277 22.891 -21.857 1.00 73.06 132 ALA A N 1
ATOM 1026 C CA . ALA A 1 132 ? -4.415 23.514 -22.524 1.00 73.06 132 ALA A CA 1
ATOM 1027 C C . ALA A 1 132 ? -3.972 24.683 -23.421 1.00 73.06 132 ALA A C 1
ATOM 1029 O O . ALA A 1 132 ? -4.382 24.769 -24.579 1.00 73.06 132 ALA A O 1
ATOM 1030 N N . SER A 1 133 ? -3.060 25.529 -22.940 1.00 69.62 133 SER A N 1
ATOM 1031 C CA . SER A 1 133 ? -2.511 26.651 -23.715 1.00 69.62 133 SER A CA 1
ATOM 1032 C C . SER A 1 133 ? -1.696 26.163 -24.919 1.00 69.62 133 SER A C 1
ATOM 1034 O O . SER A 1 133 ? -1.862 26.667 -26.027 1.00 69.62 133 SER A O 1
ATOM 1036 N N . ALA A 1 134 ? -0.888 25.113 -24.742 1.00 61.56 134 ALA A N 1
ATOM 1037 C CA . ALA A 1 134 ? -0.149 24.474 -25.830 1.00 61.56 134 ALA A CA 1
ATOM 1038 C C . ALA A 1 134 ? -1.071 23.804 -26.867 1.00 61.56 134 ALA A C 1
ATOM 1040 O O . ALA A 1 134 ? -0.726 23.728 -28.047 1.00 61.56 134 ALA A O 1
ATOM 1041 N N . SER A 1 135 ? -2.254 23.336 -26.452 1.00 60.09 135 SER A N 1
ATOM 1042 C CA . SER A 1 135 ? -3.248 22.750 -27.357 1.00 60.09 135 SER A CA 1
ATOM 1043 C C . SER A 1 135 ? -4.005 23.794 -28.189 1.00 60.09 135 SER A C 1
ATOM 1045 O O . SER A 1 135 ? -4.327 23.521 -29.342 1.00 60.09 135 SER A O 1
ATOM 1047 N N . LEU A 1 136 ? -4.220 25.001 -27.651 1.00 58.12 136 LEU A N 1
ATOM 1048 C CA . LEU A 1 136 ? -4.939 26.093 -28.322 1.00 58.12 136 LEU A CA 1
ATOM 1049 C C . LEU A 1 136 ? -4.078 26.867 -29.334 1.00 58.12 136 LEU A C 1
ATOM 1051 O O . LEU A 1 136 ? -4.617 27.466 -30.259 1.00 58.12 136 LEU A O 1
ATOM 1055 N N . SER A 1 137 ? -2.749 26.838 -29.198 1.00 55.94 137 SER A N 1
ATOM 1056 C CA . SER A 1 137 ? -1.815 27.446 -30.163 1.00 55.94 137 SER A CA 1
ATOM 1057 C C . SER A 1 137 ? -1.290 26.470 -31.222 1.00 55.94 137 SER A C 1
ATOM 1059 O O . SER A 1 137 ? -0.376 26.815 -31.972 1.00 55.94 137 SER A O 1
ATOM 1061 N N . ARG A 1 138 ? -1.836 25.249 -31.308 1.00 48.22 138 ARG A N 1
ATOM 1062 C CA . ARG A 1 138 ? -1.390 24.257 -32.292 1.00 48.22 138 ARG A CA 1
ATOM 1063 C C . ARG A 1 138 ? -2.110 24.470 -33.634 1.00 48.22 138 ARG A C 1
ATOM 1065 O O . ARG A 1 138 ? -3.328 24.296 -33.684 1.00 48.22 138 ARG A O 1
ATOM 1072 N N . PRO A 1 139 ? -1.404 24.808 -34.732 1.00 52.75 139 PRO A N 1
ATOM 1073 C CA . PRO A 1 139 ? -1.997 24.751 -36.064 1.00 52.75 139 PRO A CA 1
ATOM 1074 C C . PRO A 1 139 ? -2.457 23.316 -36.353 1.00 52.75 139 PRO A C 1
ATOM 1076 O O . PRO A 1 139 ? -1.843 22.359 -35.871 1.00 52.75 139 PRO A O 1
ATOM 1079 N N . ALA A 1 140 ? -3.556 23.180 -37.103 1.00 53.22 140 ALA A N 1
ATOM 1080 C CA . ALA A 1 140 ? -4.166 21.894 -37.432 1.00 53.22 140 ALA A CA 1
ATOM 1081 C C . ALA A 1 140 ? -3.092 20.883 -37.881 1.00 53.22 140 ALA A C 1
ATOM 1083 O O . ALA A 1 140 ? -2.262 21.226 -38.731 1.00 53.22 140 ALA A O 1
ATOM 1084 N N . PRO A 1 141 ? -3.061 19.667 -37.302 1.00 50.88 141 PRO A N 1
ATOM 1085 C CA . PRO A 1 141 ? -2.016 18.707 -37.605 1.00 50.88 141 PRO A CA 1
ATOM 1086 C C . PRO A 1 141 ? -2.116 18.332 -39.080 1.00 50.88 141 PRO A C 1
ATOM 1088 O O . PRO A 1 141 ? -3.127 17.793 -39.534 1.00 50.88 141 PRO A O 1
ATOM 1091 N N . LEU A 1 142 ? -1.061 18.645 -39.830 1.00 50.03 142 LEU A N 1
ATOM 1092 C CA . LEU A 1 142 ? -0.913 18.158 -41.192 1.00 50.03 142 LEU A CA 1
ATOM 1093 C C . LEU A 1 142 ? -0.951 16.621 -41.168 1.00 50.03 142 LEU A C 1
ATOM 1095 O O . LEU A 1 142 ? -0.472 16.015 -40.204 1.00 50.03 142 LEU A O 1
ATOM 1099 N N . PRO A 1 143 ? -1.509 15.978 -42.204 1.00 53.19 143 PRO A N 1
ATOM 1100 C CA . PRO A 1 143 ? -1.565 14.529 -42.291 1.00 53.19 143 PRO A CA 1
ATOM 1101 C C . PRO A 1 143 ? -0.154 14.006 -42.571 1.00 53.19 143 PRO A C 1
ATOM 1103 O O . PRO A 1 143 ? 0.243 13.820 -43.718 1.00 53.19 143 PRO A O 1
ATOM 1106 N N . VAL A 1 144 ? 0.637 13.817 -41.516 1.00 56.50 144 VAL A N 1
ATOM 1107 C CA . VAL A 1 144 ? 1.959 13.203 -41.622 1.00 56.50 144 VAL A CA 1
ATOM 1108 C C . VAL A 1 144 ? 1.781 11.684 -41.530 1.00 56.50 144 VAL A C 1
ATOM 1110 O O . VAL A 1 144 ? 1.146 11.207 -40.583 1.00 56.50 144 VAL A O 1
ATOM 1113 N N . PRO A 1 145 ? 2.310 10.901 -42.485 1.00 55.16 145 PRO A N 1
ATOM 1114 C CA . PRO A 1 145 ? 2.352 9.449 -42.372 1.00 55.16 145 PRO A CA 1
ATOM 1115 C C . PRO A 1 145 ? 3.027 9.032 -41.062 1.00 55.16 145 PRO A C 1
ATOM 1117 O O . PRO A 1 145 ? 4.038 9.614 -40.668 1.00 55.16 145 PRO A O 1
ATOM 1120 N N . ARG A 1 146 ? 2.473 8.016 -40.389 1.00 51.12 146 ARG A N 1
ATOM 1121 C CA . ARG A 1 146 ? 3.042 7.413 -39.175 1.00 51.12 146 ARG A CA 1
ATOM 1122 C C . ARG A 1 146 ? 4.347 6.690 -39.519 1.00 51.12 146 ARG A C 1
ATOM 1124 O O . ARG A 1 146 ? 4.358 5.473 -39.655 1.00 51.12 146 ARG A O 1
ATOM 1131 N N . GLN A 1 147 ? 5.438 7.421 -39.702 1.00 52.88 147 GLN A N 1
ATOM 1132 C CA . GLN A 1 147 ? 6.772 6.836 -39.730 1.00 52.88 147 GLN A CA 1
ATOM 1133 C C . GLN A 1 147 ? 7.480 7.175 -38.423 1.00 52.88 147 GLN A C 1
ATOM 1135 O O . GLN A 1 147 ? 7.663 8.343 -38.101 1.00 52.88 147 GLN A O 1
ATOM 1140 N N . GLN A 1 148 ? 7.790 6.113 -37.672 1.00 51.78 148 GLN A N 1
ATOM 1141 C CA . GLN A 1 148 ? 8.698 6.056 -36.524 1.00 51.78 148 GLN A CA 1
ATOM 1142 C C . GLN A 1 148 ? 8.607 7.225 -35.537 1.00 51.78 148 GLN A C 1
ATOM 1144 O O . GLN A 1 148 ? 9.357 8.187 -35.634 1.00 51.78 148 GLN A O 1
ATOM 1149 N N . GLY A 1 149 ? 7.726 7.054 -34.545 1.00 58.12 149 GLY A N 1
ATOM 1150 C CA . GLY A 1 149 ? 7.880 7.577 -33.185 1.00 58.12 149 GLY A CA 1
ATOM 1151 C C . GLY A 1 149 ? 8.041 9.091 -33.038 1.00 58.12 149 GLY A C 1
ATOM 1152 O O . GLY A 1 149 ? 9.068 9.678 -33.360 1.00 58.12 149 GLY A O 1
ATOM 1153 N N . ASP A 1 150 ? 7.051 9.726 -32.417 1.00 59.38 150 ASP A N 1
ATOM 1154 C CA . ASP A 1 150 ? 7.200 11.062 -31.842 1.00 59.38 150 ASP A CA 1
ATOM 1155 C C . ASP A 1 150 ? 8.487 11.126 -30.986 1.00 59.38 150 ASP A C 1
ATOM 1157 O O . ASP A 1 150 ? 8.582 10.465 -29.947 1.00 59.38 150 ASP A O 1
ATOM 1161 N N . ARG A 1 151 ? 9.503 11.883 -31.440 1.00 55.28 151 ARG A N 1
ATOM 1162 C CA . ARG A 1 151 ? 10.849 11.931 -30.825 1.00 55.28 151 ARG A CA 1
ATOM 1163 C C . ARG A 1 151 ? 10.804 12.267 -29.333 1.00 55.28 151 ARG A C 1
ATOM 1165 O O . ARG A 1 151 ? 11.704 11.889 -28.590 1.00 55.28 151 ARG A O 1
ATOM 1172 N N . GLN A 1 152 ? 9.762 12.970 -28.894 1.00 52.44 152 GLN A N 1
ATOM 1173 C CA . GLN A 1 152 ? 9.583 13.337 -27.492 1.00 52.44 152 GLN A CA 1
ATOM 1174 C C . GLN A 1 152 ? 9.152 12.154 -26.617 1.00 52.44 152 GLN A C 1
ATOM 1176 O O . GLN A 1 152 ? 9.604 12.057 -25.478 1.00 52.44 152 GLN A O 1
ATOM 1181 N N . ARG A 1 153 ? 8.331 11.233 -27.140 1.00 55.31 153 ARG A N 1
ATOM 1182 C CA . ARG A 1 153 ? 7.932 10.018 -26.406 1.00 55.31 153 ARG A CA 1
ATOM 1183 C C . ARG A 1 153 ? 9.100 9.050 -26.274 1.00 55.31 153 ARG A C 1
ATOM 1185 O O . ARG A 1 153 ? 9.392 8.611 -25.169 1.00 55.31 153 ARG A O 1
ATOM 1192 N N . SER A 1 154 ? 9.848 8.861 -27.362 1.00 61.81 154 SER A N 1
ATOM 1193 C CA . SER A 1 154 ? 11.060 8.033 -27.367 1.00 61.81 154 SER A CA 1
ATOM 1194 C C . SER A 1 154 ? 12.100 8.501 -26.339 1.00 61.81 154 SER A C 1
ATOM 1196 O O . SER A 1 154 ? 12.731 7.673 -25.690 1.00 61.81 154 SER A O 1
ATOM 1198 N N . ALA A 1 155 ? 12.248 9.815 -26.132 1.00 63.62 155 ALA A N 1
ATOM 1199 C CA . ALA A 1 155 ? 13.194 10.351 -25.155 1.00 63.62 155 ALA A CA 1
ATOM 1200 C C . ALA A 1 155 ? 12.792 10.066 -23.695 1.00 63.62 155 ALA A C 1
ATOM 1202 O O . ALA A 1 155 ? 13.661 9.760 -22.884 1.00 63.62 155 ALA A O 1
ATOM 1203 N N . LEU A 1 156 ? 11.502 10.159 -23.349 1.00 61.88 156 LEU A N 1
ATOM 1204 C CA . LEU A 1 156 ? 11.024 9.874 -21.989 1.00 61.88 156 LEU A CA 1
ATOM 1205 C C . LEU A 1 156 ? 11.043 8.374 -21.683 1.00 61.88 156 LEU A C 1
ATOM 1207 O O . LEU A 1 156 ? 11.557 7.975 -20.639 1.00 61.88 156 LEU A O 1
ATOM 1211 N N . GLU A 1 157 ? 10.568 7.558 -22.624 1.00 70.12 157 GLU A N 1
ATOM 1212 C CA . GLU A 1 157 ? 10.571 6.096 -22.508 1.00 70.12 157 GLU A CA 1
ATOM 1213 C C . GLU A 1 157 ? 12.006 5.556 -22.367 1.00 70.12 157 GLU A C 1
ATOM 1215 O O . GLU A 1 157 ? 12.271 4.640 -21.585 1.00 70.12 157 GLU A O 1
ATOM 1220 N N . ALA A 1 158 ? 12.971 6.191 -23.044 1.00 76.31 158 ALA A N 1
ATOM 1221 C CA . ALA A 1 158 ? 14.383 5.855 -22.917 1.00 76.31 158 ALA A CA 1
ATOM 1222 C C . ALA A 1 158 ? 14.952 6.131 -21.515 1.00 76.31 158 ALA A C 1
ATOM 1224 O O . ALA A 1 158 ? 15.809 5.375 -21.062 1.00 76.31 158 ALA A O 1
ATOM 1225 N N . VAL A 1 159 ? 14.502 7.170 -20.799 1.00 85.31 159 VAL A N 1
ATOM 1226 C CA . VAL A 1 159 ? 15.058 7.507 -19.473 1.00 85.31 159 VAL A CA 1
ATOM 1227 C C . VAL A 1 159 ? 14.661 6.469 -18.424 1.00 85.31 159 VAL A C 1
ATOM 1229 O O . VAL A 1 159 ? 15.527 5.996 -17.687 1.00 85.31 159 VAL A O 1
ATOM 1232 N N . ALA A 1 160 ? 13.383 6.086 -18.365 1.00 85.12 160 ALA A N 1
ATOM 1233 C CA . ALA A 1 160 ? 12.909 5.079 -17.412 1.00 85.12 160 ALA A CA 1
ATOM 1234 C C . ALA A 1 160 ? 13.577 3.715 -17.664 1.00 85.12 160 ALA A C 1
ATOM 1236 O O . ALA A 1 160 ? 14.095 3.084 -16.738 1.00 85.12 160 ALA A O 1
ATOM 1237 N N . ALA A 1 161 ? 13.673 3.318 -18.936 1.00 87.44 161 ALA A N 1
ATOM 1238 C CA . ALA A 1 161 ? 14.367 2.108 -19.363 1.00 87.44 161 ALA A CA 1
ATOM 1239 C C . ALA A 1 161 ? 15.861 2.113 -18.986 1.00 87.44 161 ALA A C 1
ATOM 1241 O O . ALA A 1 161 ? 16.381 1.129 -18.454 1.00 87.44 161 ALA A O 1
ATOM 1242 N N . GLN A 1 162 ? 16.555 3.237 -19.202 1.00 88.50 162 GLN A N 1
ATOM 1243 C CA . GLN A 1 162 ? 17.966 3.394 -18.834 1.00 88.50 162 GLN A CA 1
ATOM 1244 C C . GLN A 1 162 ? 18.191 3.299 -17.327 1.00 88.50 162 GLN A C 1
ATOM 1246 O O . GLN A 1 162 ? 19.166 2.676 -16.898 1.00 88.50 162 GLN A O 1
ATOM 1251 N N . GLN A 1 163 ? 17.313 3.908 -16.526 1.00 91.19 163 GLN A N 1
ATOM 1252 C CA . GLN A 1 163 ? 17.406 3.870 -15.068 1.00 91.19 163 GLN A CA 1
ATOM 1253 C C . GLN A 1 163 ? 17.241 2.447 -14.538 1.00 91.19 163 GLN A C 1
ATOM 1255 O O . GLN A 1 163 ? 18.070 2.009 -13.738 1.00 91.19 163 GLN A O 1
ATOM 1260 N N . LEU A 1 164 ? 16.236 1.711 -15.024 1.00 91.94 164 LEU A N 1
ATOM 1261 C CA . LEU A 1 164 ? 16.033 0.317 -14.643 1.00 91.94 164 LEU A CA 1
ATOM 1262 C C . LEU A 1 164 ? 17.242 -0.543 -15.030 1.00 91.94 164 LEU A C 1
ATOM 1264 O O . LEU A 1 164 ? 17.823 -1.201 -14.169 1.00 91.94 164 LEU A O 1
ATOM 1268 N N . ALA A 1 165 ? 17.678 -0.484 -16.292 1.00 90.00 165 ALA A N 1
ATOM 1269 C CA . ALA A 1 165 ? 18.817 -1.270 -16.762 1.00 90.00 165 ALA A CA 1
ATOM 1270 C C . ALA A 1 165 ? 20.096 -0.957 -15.964 1.00 90.00 165 ALA A C 1
ATOM 1272 O O . ALA A 1 165 ? 20.838 -1.861 -15.588 1.00 90.00 165 ALA A O 1
ATOM 1273 N N . ALA A 1 166 ? 20.361 0.318 -15.659 1.00 90.12 166 ALA A N 1
ATOM 1274 C CA . ALA A 1 166 ? 21.516 0.711 -14.852 1.00 90.12 166 ALA A CA 1
ATOM 1275 C C . ALA A 1 166 ? 21.428 0.222 -13.397 1.00 90.12 166 ALA A C 1
ATOM 1277 O O . ALA A 1 166 ? 22.452 -0.146 -12.816 1.00 90.12 166 ALA A O 1
ATOM 1278 N N . LEU A 1 167 ? 20.233 0.230 -12.801 1.00 91.31 167 LEU A N 1
ATOM 1279 C CA . LEU A 1 167 ? 20.023 -0.218 -11.428 1.00 91.31 167 LEU A CA 1
ATOM 1280 C C . LEU A 1 167 ? 20.175 -1.737 -11.312 1.00 91.31 167 LEU A C 1
ATOM 1282 O O . LEU A 1 167 ? 20.954 -2.200 -10.484 1.00 91.31 167 LEU A O 1
ATOM 1286 N N . VAL A 1 168 ? 19.514 -2.497 -12.188 1.00 91.19 168 VAL A N 1
ATOM 1287 C CA . VAL A 1 168 ? 19.576 -3.966 -12.200 1.00 91.19 168 VAL A CA 1
ATOM 1288 C C . VAL A 1 168 ? 21.017 -4.447 -12.395 1.00 91.19 168 VAL A C 1
ATOM 1290 O O . VAL A 1 168 ? 21.490 -5.292 -11.640 1.00 91.19 168 VAL A O 1
ATOM 1293 N N . ILE A 1 169 ? 21.764 -3.852 -13.333 1.00 90.12 169 ILE A N 1
ATOM 1294 C CA . ILE A 1 169 ? 23.179 -4.196 -13.558 1.00 90.12 169 ILE A CA 1
ATOM 1295 C C . ILE A 1 169 ? 24.028 -3.905 -12.316 1.00 90.12 169 ILE A C 1
ATOM 1297 O O . ILE A 1 169 ? 24.908 -4.688 -11.967 1.00 90.12 169 ILE A O 1
ATOM 1301 N N . ARG A 1 170 ? 23.772 -2.790 -11.623 1.00 92.88 170 ARG A N 1
ATOM 1302 C CA . ARG A 1 170 ? 24.518 -2.419 -10.413 1.00 92.88 170 ARG A CA 1
ATOM 1303 C C . ARG A 1 170 ? 24.275 -3.387 -9.257 1.00 92.88 170 ARG A C 1
ATOM 1305 O O . ARG A 1 170 ? 25.223 -3.712 -8.551 1.00 92.88 170 ARG A O 1
ATOM 1312 N N . LEU A 1 171 ? 23.033 -3.810 -9.045 1.00 91.44 171 LEU A N 1
ATOM 1313 C CA . LEU A 1 171 ? 22.704 -4.790 -8.005 1.00 91.44 171 LEU A CA 1
ATOM 1314 C C . LEU A 1 171 ? 23.315 -6.157 -8.351 1.00 91.44 171 LEU A C 1
ATOM 1316 O O . LEU A 1 171 ? 23.917 -6.815 -7.503 1.00 91.44 171 LEU A O 1
ATOM 1320 N N . GLN A 1 172 ? 23.282 -6.533 -9.634 1.00 91.25 172 GLN A N 1
ATOM 1321 C CA . GLN A 1 172 ? 23.906 -7.763 -10.116 1.00 91.25 172 GLN A CA 1
ATOM 1322 C C . GLN A 1 172 ? 25.422 -7.779 -9.874 1.00 91.25 172 GLN A C 1
ATOM 1324 O O . GLN A 1 172 ? 25.954 -8.779 -9.393 1.00 91.25 172 GLN A O 1
ATOM 1329 N N . THR A 1 173 ? 26.135 -6.678 -10.146 1.00 90.06 173 THR A N 1
ATOM 1330 C CA . THR A 1 173 ? 27.591 -6.613 -9.913 1.00 90.06 173 THR A CA 1
ATOM 1331 C C . THR A 1 173 ? 27.975 -6.637 -8.434 1.00 90.06 173 THR A C 1
ATOM 1333 O O . THR A 1 173 ? 29.107 -6.990 -8.107 1.00 90.06 173 THR A O 1
ATOM 1336 N N . ARG A 1 174 ? 27.041 -6.313 -7.534 1.00 92.25 174 ARG A N 1
ATOM 1337 C CA . ARG A 1 174 ? 27.205 -6.433 -6.076 1.00 92.25 174 ARG A CA 1
ATOM 1338 C C . ARG A 1 174 ? 26.858 -7.819 -5.532 1.00 92.25 174 ARG A C 1
ATOM 1340 O O . ARG A 1 174 ? 27.101 -8.077 -4.358 1.00 92.25 174 ARG A O 1
ATOM 1347 N N . GLY A 1 175 ? 26.327 -8.714 -6.368 1.00 89.25 175 GLY A N 1
ATOM 1348 C CA . GLY A 1 175 ? 25.878 -10.045 -5.954 1.00 89.25 175 GLY A CA 1
ATOM 1349 C C . GLY A 1 175 ? 24.539 -10.042 -5.208 1.00 89.25 175 GLY A C 1
ATOM 1350 O O . GLY A 1 175 ? 24.201 -11.028 -4.557 1.00 89.25 175 GLY A O 1
ATOM 1351 N N . GLU A 1 176 ? 23.760 -8.962 -5.306 1.00 91.31 176 GLU A N 1
ATOM 1352 C CA . GLU A 1 176 ? 22.474 -8.777 -4.619 1.00 91.31 176 GLU A CA 1
ATOM 1353 C C . GLU A 1 176 ? 21.331 -9.450 -5.410 1.00 91.31 176 GLU A C 1
ATOM 1355 O O . GLU A 1 176 ? 20.365 -8.818 -5.835 1.00 91.31 176 GLU A O 1
ATOM 1360 N N . ALA A 1 177 ? 21.443 -10.764 -5.640 1.00 87.56 177 ALA A N 1
ATOM 1361 C CA . ALA A 1 177 ? 20.542 -11.514 -6.526 1.00 87.56 177 ALA A CA 1
ATOM 1362 C C . ALA A 1 177 ? 19.061 -11.467 -6.095 1.00 87.56 177 ALA A C 1
ATOM 1364 O O . ALA A 1 177 ? 18.168 -11.436 -6.943 1.00 87.56 177 ALA A O 1
ATOM 1365 N N . THR A 1 178 ? 18.791 -11.435 -4.786 1.00 89.69 178 THR A N 1
ATOM 1366 C CA . THR A 1 178 ? 17.423 -11.314 -4.256 1.00 89.69 178 THR A CA 1
ATOM 1367 C C . THR A 1 178 ? 16.810 -9.961 -4.609 1.00 89.69 178 THR A C 1
ATOM 1369 O O . THR A 1 178 ? 15.678 -9.912 -5.081 1.00 89.69 178 THR A O 1
ATOM 1372 N N . GLU A 1 179 ? 17.570 -8.874 -4.456 1.00 89.81 179 GLU A N 1
ATOM 1373 C CA . GLU A 1 179 ? 17.098 -7.516 -4.754 1.00 89.81 179 GLU A CA 1
ATOM 1374 C C . GLU A 1 179 ? 16.883 -7.315 -6.258 1.00 89.81 179 GLU A C 1
ATOM 1376 O O . GLU A 1 179 ? 15.923 -6.668 -6.669 1.00 89.81 179 GLU A O 1
ATOM 1381 N N . VAL A 1 180 ? 17.727 -7.930 -7.095 1.00 91.44 180 VAL A N 1
ATOM 1382 C CA . VAL A 1 180 ? 17.524 -7.976 -8.551 1.00 91.44 180 VAL A CA 1
ATOM 1383 C C . VAL A 1 180 ? 16.191 -8.639 -8.898 1.00 91.44 180 VAL A C 1
ATOM 1385 O O . VAL A 1 180 ? 15.428 -8.102 -9.701 1.00 91.44 180 VAL A O 1
ATOM 1388 N N . ALA A 1 181 ? 15.892 -9.793 -8.298 1.00 88.50 181 ALA A N 1
ATOM 1389 C CA . ALA A 1 181 ? 14.660 -10.524 -8.576 1.00 88.50 181 ALA A CA 1
ATOM 1390 C C . ALA A 1 181 ? 13.408 -9.760 -8.111 1.00 88.50 181 ALA A C 1
ATOM 1392 O O . ALA A 1 181 ? 12.399 -9.759 -8.816 1.00 88.50 181 ALA A O 1
ATOM 1393 N N . GLU A 1 182 ? 13.469 -9.101 -6.952 1.00 91.19 182 GLU A N 1
ATOM 1394 C CA . GLU A 1 182 ? 12.388 -8.238 -6.459 1.00 91.19 182 GLU A CA 1
ATOM 1395 C C . GLU A 1 182 ? 12.170 -7.039 -7.385 1.00 91.19 182 GLU A C 1
ATOM 1397 O O . GLU A 1 182 ? 11.051 -6.810 -7.844 1.00 91.19 182 GLU A O 1
ATOM 1402 N N . LEU A 1 183 ? 13.246 -6.344 -7.763 1.00 92.38 183 LEU A N 1
ATOM 1403 C CA . LEU A 1 183 ? 13.171 -5.202 -8.667 1.00 92.38 183 LEU A CA 1
ATOM 1404 C C . LEU A 1 183 ? 12.586 -5.582 -10.035 1.00 92.38 183 LEU A C 1
ATOM 1406 O O . LEU A 1 183 ? 11.743 -4.857 -10.559 1.00 92.38 183 LEU A O 1
ATOM 1410 N N . LEU A 1 184 ? 12.998 -6.716 -10.614 1.00 91.62 184 LEU A N 1
ATOM 1411 C CA . LEU A 1 184 ? 12.462 -7.198 -11.892 1.00 91.62 184 LEU A CA 1
ATOM 1412 C C . LEU A 1 184 ? 10.992 -7.631 -11.793 1.00 91.62 184 LEU A C 1
ATOM 1414 O O . LEU A 1 184 ? 10.260 -7.495 -12.772 1.00 91.62 184 LEU A O 1
ATOM 1418 N N . ARG A 1 185 ? 10.537 -8.113 -10.630 1.00 90.81 185 ARG A N 1
ATOM 1419 C CA . ARG A 1 185 ? 9.122 -8.448 -10.386 1.00 90.81 185 ARG A CA 1
ATOM 1420 C C . ARG A 1 185 ? 8.239 -7.209 -10.295 1.00 90.81 185 ARG A C 1
ATOM 1422 O O . ARG A 1 185 ? 7.124 -7.207 -10.827 1.00 90.81 185 ARG A O 1
ATOM 1429 N N . ASP A 1 186 ? 8.755 -6.154 -9.680 1.00 90.88 186 ASP A N 1
ATOM 1430 C CA . ASP A 1 186 ? 8.032 -4.896 -9.501 1.00 90.88 186 ASP A CA 1
ATOM 1431 C C . ASP A 1 186 ? 8.073 -4.012 -10.753 1.00 90.88 186 ASP A C 1
ATOM 1433 O O . ASP A 1 186 ? 7.131 -3.253 -11.002 1.00 90.88 186 ASP A O 1
ATOM 1437 N N . ALA A 1 187 ? 9.114 -4.149 -11.582 1.00 86.81 187 ALA A N 1
ATOM 1438 C CA . ALA A 1 187 ? 9.346 -3.333 -12.772 1.00 86.81 187 ALA A CA 1
ATOM 1439 C C . ALA A 1 187 ? 8.119 -3.188 -13.690 1.00 86.81 187 ALA A C 1
ATOM 1441 O O . ALA A 1 187 ? 7.784 -2.053 -14.026 1.00 86.81 187 ALA A O 1
ATOM 1442 N N . PRO A 1 188 ? 7.373 -4.252 -14.046 1.00 82.19 188 PRO A N 1
ATOM 1443 C CA . PRO A 1 188 ? 6.212 -4.116 -14.921 1.00 82.19 188 PRO A CA 1
ATOM 1444 C C . PRO A 1 188 ? 5.002 -3.425 -14.276 1.00 82.19 188 PRO A C 1
ATOM 1446 O O . PRO A 1 188 ? 4.053 -3.081 -14.969 1.00 82.19 188 PRO A O 1
ATOM 1449 N N . GLY A 1 189 ? 4.989 -3.256 -12.948 1.00 84.31 189 GLY A N 1
ATOM 1450 C CA . GLY A 1 189 ? 3.975 -2.453 -12.258 1.00 84.31 189 GLY A CA 1
ATOM 1451 C C . GLY A 1 189 ? 4.266 -0.952 -12.305 1.00 84.31 189 GLY A C 1
ATOM 1452 O O . GLY A 1 189 ? 3.376 -0.149 -12.035 1.00 84.31 189 GLY A O 1
ATOM 1453 N N . VAL A 1 190 ? 5.505 -0.579 -12.635 1.00 87.50 190 VAL A N 1
ATOM 1454 C CA . VAL A 1 190 ? 5.984 0.808 -12.674 1.00 87.50 190 VAL A CA 1
ATOM 1455 C C . VAL A 1 190 ? 6.230 1.270 -14.111 1.00 87.50 190 VAL A C 1
ATOM 1457 O O . VAL A 1 190 ? 5.956 2.423 -14.432 1.00 87.50 190 VAL A O 1
ATOM 1460 N N . LEU A 1 191 ? 6.729 0.379 -14.969 1.00 88.44 191 LEU A N 1
ATOM 1461 C CA . LEU A 1 191 ? 7.020 0.642 -16.372 1.00 88.44 191 LEU A CA 1
ATOM 1462 C C . LEU A 1 191 ? 5.836 0.285 -17.267 1.00 88.44 191 LEU A C 1
ATOM 1464 O O . LEU A 1 191 ? 5.181 -0.744 -17.105 1.00 88.44 191 LEU A O 1
ATOM 1468 N N . THR A 1 192 ? 5.621 1.101 -18.291 1.00 90.69 192 THR A N 1
ATOM 1469 C CA . THR A 1 192 ? 4.734 0.762 -19.404 1.00 90.69 192 THR A CA 1
ATOM 1470 C C . THR A 1 192 ? 5.305 -0.407 -20.229 1.00 90.69 192 THR A C 1
ATOM 1472 O O . THR A 1 192 ? 6.509 -0.688 -20.175 1.00 90.69 192 THR A O 1
ATOM 1475 N N . PRO A 1 193 ? 4.479 -1.102 -21.038 1.00 91.19 193 PRO A N 1
ATOM 1476 C CA . PRO A 1 193 ? 4.963 -2.162 -21.927 1.00 91.19 193 PRO A CA 1
ATOM 1477 C C . PRO A 1 193 ? 6.064 -1.692 -22.892 1.00 91.19 193 PRO A C 1
ATOM 1479 O O . PRO A 1 193 ? 7.030 -2.414 -23.129 1.00 91.19 193 PRO A O 1
ATOM 1482 N N . THR A 1 194 ? 5.965 -0.460 -23.396 1.00 90.06 194 THR A N 1
ATOM 1483 C CA . THR A 1 194 ? 6.972 0.133 -24.288 1.00 90.06 194 THR A CA 1
ATOM 1484 C C . THR A 1 194 ? 8.281 0.425 -23.556 1.00 90.06 194 THR A C 1
ATOM 1486 O O . THR A 1 194 ? 9.354 0.093 -24.055 1.00 90.06 194 THR A O 1
ATOM 1489 N N . GLU A 1 195 ? 8.215 0.967 -22.336 1.00 91.88 195 GLU A N 1
ATOM 1490 C CA . GLU A 1 195 ? 9.403 1.186 -21.496 1.00 91.88 195 GLU A CA 1
ATOM 1491 C C . GLU A 1 195 ? 10.071 -0.131 -21.095 1.00 91.88 195 GLU A C 1
ATOM 1493 O O . GLU A 1 195 ? 11.296 -0.220 -21.062 1.00 91.88 195 GLU A O 1
ATOM 1498 N N . SER A 1 196 ? 9.278 -1.175 -20.846 1.00 92.62 196 SER A N 1
ATOM 1499 C CA . SER A 1 196 ? 9.785 -2.521 -20.560 1.00 92.62 196 SER A CA 1
ATOM 1500 C C . SER A 1 196 ? 10.510 -3.112 -21.774 1.00 92.62 196 SER A C 1
ATOM 1502 O O . SER A 1 196 ? 11.570 -3.715 -21.622 1.00 92.62 196 SER A O 1
ATOM 1504 N N . ALA A 1 197 ? 9.997 -2.883 -22.989 1.00 92.06 197 ALA A N 1
ATOM 1505 C CA . ALA A 1 197 ? 10.635 -3.330 -24.231 1.00 92.06 197 ALA A CA 1
ATOM 1506 C C . ALA A 1 197 ? 11.941 -2.574 -24.498 1.00 92.06 197 ALA A C 1
ATOM 1508 O O . ALA A 1 197 ? 12.942 -3.179 -24.879 1.00 92.06 197 ALA A O 1
ATOM 1509 N N . ALA A 1 198 ? 11.961 -1.266 -24.230 1.00 91.12 198 ALA A N 1
ATOM 1510 C CA . ALA A 1 198 ? 13.177 -0.465 -24.299 1.00 91.12 198 ALA A CA 1
ATOM 1511 C C . ALA A 1 198 ? 14.213 -0.896 -23.245 1.00 91.12 198 ALA A C 1
ATOM 1513 O O . ALA A 1 198 ? 15.403 -0.973 -23.549 1.00 91.12 198 ALA A O 1
ATOM 1514 N N . ALA A 1 199 ? 13.784 -1.225 -22.021 1.00 92.19 199 ALA A N 1
ATOM 1515 C CA . ALA A 1 199 ? 14.675 -1.732 -20.979 1.00 92.19 199 ALA A CA 1
ATOM 1516 C C . ALA A 1 199 ? 15.292 -3.075 -21.384 1.00 92.19 199 ALA A C 1
ATOM 1518 O O . ALA A 1 199 ? 16.494 -3.274 -21.213 1.00 92.19 199 ALA A O 1
ATOM 1519 N N . LEU A 1 200 ? 14.494 -3.961 -21.983 1.00 93.44 200 LEU A N 1
ATOM 1520 C CA . LEU A 1 200 ? 14.967 -5.240 -22.496 1.00 93.44 200 LEU A CA 1
ATOM 1521 C C . LEU A 1 200 ? 15.983 -5.060 -23.633 1.00 93.44 200 LEU A C 1
ATOM 1523 O O . LEU A 1 200 ? 17.055 -5.660 -23.587 1.00 93.44 200 LEU A O 1
ATOM 1527 N N . ALA A 1 201 ? 15.716 -4.161 -24.585 1.00 91.19 201 ALA A N 1
ATOM 1528 C CA . ALA A 1 201 ? 16.668 -3.815 -25.643 1.00 91.19 201 ALA A CA 1
ATOM 1529 C C . ALA A 1 201 ? 18.016 -3.332 -25.076 1.00 91.19 201 ALA A C 1
ATOM 1531 O O . ALA A 1 201 ? 19.073 -3.752 -25.541 1.00 91.19 201 ALA A O 1
ATOM 1532 N N . LEU A 1 202 ? 17.991 -2.500 -24.028 1.00 92.12 202 LEU A N 1
ATOM 1533 C CA . LEU A 1 202 ? 19.204 -2.022 -23.356 1.00 92.12 202 LEU A CA 1
ATOM 1534 C C . LEU A 1 202 ? 19.955 -3.126 -22.603 1.00 92.12 202 LEU A C 1
ATOM 1536 O O . LEU A 1 202 ? 21.179 -3.062 -22.494 1.00 92.12 202 LEU A O 1
ATOM 1540 N N . LEU A 1 203 ? 19.253 -4.122 -22.058 1.00 92.69 203 LEU A N 1
ATOM 1541 C CA . LEU A 1 203 ? 19.896 -5.282 -21.439 1.00 92.69 203 LEU A CA 1
ATOM 1542 C C . LEU A 1 203 ? 20.594 -6.150 -22.495 1.00 92.69 203 LEU A C 1
ATOM 1544 O O . LEU A 1 203 ? 21.715 -6.590 -22.246 1.00 92.69 203 LEU A O 1
ATOM 1548 N N . HIS A 1 204 ? 19.998 -6.325 -23.680 1.00 91.19 204 HIS A N 1
ATOM 1549 C CA . HIS A 1 204 ? 20.656 -7.002 -24.804 1.00 91.19 204 HIS A CA 1
ATOM 1550 C C . HIS A 1 204 ? 21.890 -6.253 -25.303 1.00 91.19 204 HIS A C 1
ATOM 1552 O O . HIS A 1 204 ? 22.936 -6.873 -25.471 1.00 91.19 204 H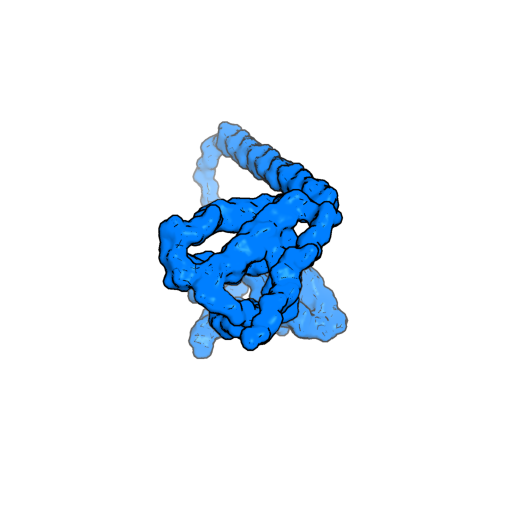IS A O 1
ATOM 1558 N N . ASP A 1 205 ? 21.792 -4.933 -25.483 1.00 90.31 205 ASP A N 1
ATOM 1559 C CA . ASP A 1 205 ? 22.911 -4.085 -25.924 1.00 90.31 205 ASP A CA 1
ATO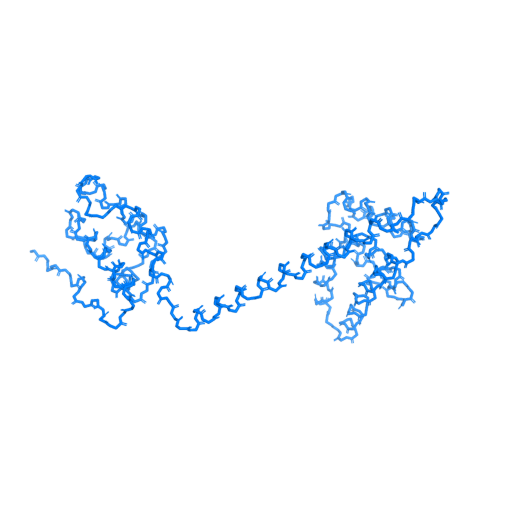M 1560 C C . ASP A 1 205 ? 24.113 -4.148 -24.961 1.00 90.31 205 ASP A C 1
ATOM 1562 O O . ASP A 1 205 ? 25.263 -3.996 -25.359 1.00 90.31 205 ASP A O 1
ATOM 1566 N N . ARG A 1 206 ? 23.856 -4.437 -23.679 1.00 91.12 206 ARG A N 1
ATOM 1567 C CA . ARG A 1 206 ? 24.878 -4.591 -22.630 1.00 91.12 206 ARG A CA 1
ATOM 1568 C C . ARG A 1 206 ? 25.254 -6.046 -22.332 1.00 91.12 206 ARG A C 1
ATOM 1570 O O . ARG A 1 206 ? 25.850 -6.309 -21.284 1.00 91.12 206 ARG A O 1
ATOM 1577 N N . GLU A 1 207 ? 24.871 -6.976 -23.207 1.00 91.31 207 GLU A N 1
ATOM 1578 C CA . GLU A 1 207 ? 25.149 -8.419 -23.107 1.00 91.31 207 GLU A CA 1
ATOM 1579 C C . GLU A 1 207 ? 24.616 -9.074 -21.814 1.00 91.31 207 GLU A C 1
ATOM 1581 O O . GLU A 1 207 ? 25.092 -10.113 -21.359 1.00 91.31 207 GLU A O 1
ATOM 1586 N N . GLN A 1 208 ? 23.587 -8.485 -21.197 1.00 93.94 208 GLN A N 1
ATOM 1587 C CA . GLN A 1 208 ? 22.975 -8.976 -19.959 1.00 93.94 208 GLN A CA 1
ATOM 1588 C C . GLN A 1 208 ? 21.838 -9.966 -20.239 1.00 93.94 208 GLN A C 1
ATOM 1590 O O . GLN A 1 208 ? 20.718 -9.804 -19.750 1.00 93.94 208 GLN A O 1
ATOM 1595 N N . HIS A 1 209 ? 22.123 -11.009 -21.022 1.00 93.25 209 HIS A N 1
ATOM 1596 C CA . HIS A 1 209 ? 21.112 -11.955 -21.513 1.00 93.25 209 HIS A CA 1
ATOM 1597 C C . HIS A 1 209 ? 20.331 -12.644 -20.388 1.00 93.25 209 HIS A C 1
ATOM 1599 O O . HIS A 1 209 ? 19.110 -12.694 -20.438 1.00 93.25 209 HIS A O 1
ATOM 1605 N N . ALA A 1 210 ? 21.004 -13.063 -19.312 1.00 91.56 210 ALA A N 1
ATOM 1606 C CA . ALA A 1 210 ? 20.336 -13.706 -18.178 1.00 91.56 210 ALA A CA 1
ATOM 1607 C C . ALA A 1 210 ? 19.315 -12.788 -17.474 1.00 91.56 210 ALA A C 1
ATOM 1609 O O . ALA A 1 210 ? 18.294 -13.259 -16.977 1.00 91.56 210 ALA A O 1
ATOM 1610 N N . LEU A 1 211 ? 19.576 -11.476 -17.434 1.00 92.94 211 LEU A N 1
ATOM 1611 C CA . LEU A 1 211 ? 18.656 -10.495 -16.853 1.00 92.94 211 LEU A CA 1
ATOM 1612 C C . LEU A 1 211 ? 17.489 -10.193 -17.800 1.00 92.94 211 LEU A C 1
ATOM 1614 O O . LEU A 1 211 ? 16.363 -10.022 -17.336 1.00 92.94 211 LEU A O 1
ATOM 1618 N N . ALA A 1 212 ? 17.747 -10.159 -19.110 1.00 93.19 212 ALA A N 1
ATOM 1619 C CA . ALA A 1 212 ? 16.702 -10.040 -20.123 1.00 93.19 212 ALA A CA 1
ATOM 1620 C C . ALA A 1 212 ? 15.751 -11.250 -20.073 1.00 93.19 212 ALA A C 1
ATOM 1622 O O . ALA A 1 212 ? 14.542 -11.066 -19.939 1.00 93.19 212 ALA A O 1
ATOM 1623 N N . ASP A 1 213 ? 16.292 -12.471 -20.042 1.00 94.12 213 ASP A N 1
ATOM 1624 C CA . ASP A 1 213 ? 15.518 -13.713 -19.927 1.00 94.12 213 ASP A CA 1
ATOM 1625 C C . ASP A 1 213 ? 14.680 -13.747 -18.641 1.00 94.12 213 ASP A C 1
ATOM 1627 O O . ASP A 1 213 ? 13.508 -14.134 -18.655 1.00 94.12 213 ASP A O 1
ATOM 1631 N N . ALA A 1 214 ? 15.258 -13.304 -17.518 1.00 92.56 214 ALA A N 1
ATOM 1632 C CA . ALA A 1 214 ? 14.545 -13.203 -16.249 1.00 92.56 214 ALA A CA 1
ATOM 1633 C C . ALA A 1 214 ? 13.374 -12.215 -16.335 1.00 92.56 214 ALA A C 1
ATOM 1635 O O . ALA A 1 214 ? 12.276 -12.541 -15.884 1.00 92.56 214 ALA A O 1
ATOM 1636 N N . LEU A 1 215 ? 13.575 -11.044 -16.949 1.00 93.00 215 LEU A N 1
ATOM 1637 C CA . LEU A 1 215 ? 12.512 -10.060 -17.148 1.00 93.00 215 LEU A CA 1
ATOM 1638 C C . LEU A 1 215 ? 11.379 -10.627 -18.016 1.00 93.00 215 LEU A C 1
ATOM 1640 O O . LEU A 1 215 ? 10.216 -10.491 -17.643 1.00 93.00 215 LEU A O 1
ATOM 1644 N N . VAL A 1 216 ? 11.695 -11.307 -19.125 1.00 94.94 216 VAL A N 1
ATOM 1645 C CA . VAL A 1 216 ? 10.695 -11.955 -19.998 1.00 94.94 216 VAL A CA 1
ATOM 1646 C C . VAL A 1 216 ? 9.904 -13.017 -19.242 1.00 94.94 216 VAL A C 1
ATOM 1648 O O . VAL A 1 216 ? 8.676 -13.040 -19.310 1.00 94.94 216 VAL A O 1
ATOM 1651 N N . SER A 1 217 ? 10.601 -13.882 -18.506 1.00 94.44 217 SER A N 1
ATOM 1652 C CA . SER A 1 217 ? 9.991 -14.979 -17.753 1.00 94.44 217 SER A CA 1
ATOM 1653 C C . SER A 1 217 ? 9.059 -14.467 -16.651 1.00 94.44 217 SER A C 1
ATOM 1655 O O . SER A 1 217 ? 7.912 -14.906 -16.549 1.00 94.44 217 SER A O 1
ATOM 1657 N N . ILE A 1 218 ? 9.517 -13.484 -15.870 1.00 92.12 218 ILE A N 1
ATOM 1658 C CA . ILE A 1 218 ? 8.733 -12.857 -14.800 1.00 92.12 218 ILE A CA 1
ATOM 1659 C C . ILE A 1 218 ? 7.515 -12.131 -15.380 1.00 92.12 218 ILE A C 1
ATOM 1661 O O . ILE A 1 218 ? 6.403 -12.318 -14.891 1.00 92.12 218 ILE A O 1
ATOM 1665 N N . TYR A 1 219 ? 7.691 -11.345 -16.447 1.00 92.19 219 TYR A N 1
ATOM 1666 C CA . TYR A 1 219 ? 6.583 -10.621 -17.074 1.00 92.19 219 TYR A CA 1
ATOM 1667 C C . TYR A 1 219 ? 5.539 -11.587 -17.642 1.00 92.19 219 TYR A C 1
ATOM 1669 O O . TYR A 1 219 ? 4.348 -11.395 -17.417 1.00 92.19 219 TYR A O 1
ATOM 1677 N N . GLY A 1 220 ? 5.969 -12.641 -18.342 1.00 92.69 220 GLY A N 1
ATOM 1678 C CA . GLY A 1 220 ? 5.063 -13.630 -18.927 1.00 92.69 220 GLY A CA 1
ATOM 1679 C C . GLY A 1 220 ? 4.244 -14.379 -17.877 1.00 92.69 220 GLY A C 1
ATOM 1680 O O . GLY A 1 220 ? 3.054 -14.597 -18.077 1.00 92.69 220 GLY A O 1
ATOM 1681 N N . ARG A 1 221 ? 4.859 -14.730 -16.743 1.00 92.56 221 ARG A N 1
ATOM 1682 C CA . ARG A 1 221 ? 4.216 -15.512 -15.680 1.00 92.56 221 ARG A CA 1
ATOM 1683 C C . ARG A 1 221 ? 3.301 -14.689 -14.773 1.00 92.56 221 ARG A C 1
ATOM 1685 O O . ARG A 1 221 ? 2.249 -15.179 -14.365 1.00 92.56 221 ARG A O 1
ATOM 1692 N N . ASP A 1 222 ? 3.723 -13.479 -14.416 1.00 91.88 222 ASP A N 1
ATOM 1693 C CA . ASP A 1 222 ? 3.112 -12.728 -13.315 1.00 91.88 222 ASP A CA 1
ATOM 1694 C C . ASP A 1 222 ? 2.076 -11.694 -13.798 1.00 91.88 222 ASP A C 1
ATOM 1696 O O . ASP A 1 222 ? 1.396 -11.075 -12.974 1.00 91.88 222 ASP A O 1
ATOM 1700 N N . ARG A 1 223 ? 1.944 -11.477 -15.116 1.00 91.25 223 ARG A N 1
ATOM 1701 C CA . ARG A 1 223 ? 1.070 -10.441 -15.693 1.00 91.25 223 ARG A CA 1
ATOM 1702 C C . ARG A 1 223 ? -0.164 -11.002 -16.374 1.00 91.25 223 ARG A C 1
ATOM 1704 O O . ARG A 1 223 ? -0.251 -12.174 -16.728 1.00 91.25 223 ARG A O 1
ATOM 1711 N N . SER A 1 224 ? -1.159 -10.133 -16.528 1.00 92.06 224 SER A N 1
ATOM 1712 C CA . SER A 1 224 ? -2.393 -10.498 -17.215 1.00 92.06 224 SER A CA 1
ATOM 1713 C C . SER A 1 224 ? -2.134 -10.748 -18.704 1.00 92.06 224 SER A C 1
ATOM 1715 O O . SER A 1 224 ? -1.248 -10.142 -19.304 1.00 92.06 224 SER A O 1
ATOM 1717 N N . LEU A 1 225 ? -2.947 -11.605 -19.330 1.00 91.62 225 LEU A N 1
ATOM 1718 C CA . LEU A 1 225 ? -2.819 -11.920 -20.758 1.00 91.62 225 LEU A CA 1
ATOM 1719 C C . LEU A 1 225 ? -2.848 -10.662 -21.648 1.00 91.62 225 LEU A C 1
ATOM 1721 O O . LEU A 1 225 ? -2.119 -10.582 -22.630 1.00 91.62 225 LEU A O 1
ATOM 1725 N N . ASP A 1 226 ? -3.662 -9.667 -21.295 1.00 92.88 226 ASP A N 1
ATOM 1726 C CA . ASP A 1 226 ? -3.749 -8.397 -22.024 1.00 92.88 226 ASP A CA 1
ATOM 1727 C C . ASP A 1 226 ? -2.445 -7.579 -21.928 1.00 92.88 226 ASP A C 1
ATOM 1729 O O . ASP A 1 226 ? -1.951 -7.077 -22.937 1.00 92.88 226 ASP A O 1
ATOM 1733 N N . GLU A 1 227 ? -1.821 -7.507 -20.749 1.00 91.88 227 GLU A N 1
ATOM 1734 C CA . GLU A 1 227 ? -0.510 -6.863 -20.580 1.00 91.88 227 GLU A CA 1
ATOM 1735 C C . GLU A 1 227 ? 0.594 -7.607 -21.337 1.00 91.88 227 GLU A C 1
ATOM 1737 O O . GLU A 1 227 ? 1.413 -6.975 -22.004 1.00 91.88 227 GLU A O 1
ATOM 1742 N N . VAL A 1 228 ? 0.580 -8.942 -21.294 1.00 94.50 228 VAL A N 1
ATOM 1743 C CA . VAL A 1 228 ? 1.510 -9.796 -22.045 1.00 94.50 228 VAL A CA 1
ATOM 1744 C C . VAL A 1 228 ? 1.395 -9.546 -23.550 1.00 94.50 228 VAL A C 1
ATOM 1746 O O . VAL A 1 228 ? 2.414 -9.390 -24.220 1.00 94.50 228 VAL A O 1
ATOM 1749 N N . LEU A 1 229 ? 0.179 -9.453 -24.097 1.00 94.62 229 LEU A N 1
ATOM 1750 C CA . LEU A 1 229 ? -0.034 -9.186 -25.524 1.00 94.62 229 LEU A CA 1
ATOM 1751 C C . LEU A 1 229 ? 0.448 -7.789 -25.930 1.00 94.62 229 LEU A C 1
ATOM 1753 O O . LEU A 1 229 ? 1.083 -7.636 -26.975 1.00 94.62 229 LEU A O 1
ATOM 1757 N N . ARG A 1 230 ? 0.201 -6.768 -25.099 1.00 93.81 230 ARG A N 1
ATOM 1758 C CA . ARG A 1 230 ? 0.714 -5.409 -25.345 1.00 93.81 230 ARG A CA 1
ATOM 1759 C C . ARG A 1 230 ? 2.235 -5.366 -25.297 1.00 93.81 230 ARG A C 1
ATOM 1761 O O . ARG A 1 230 ? 2.848 -4.708 -26.133 1.00 93.81 230 ARG A O 1
ATOM 1768 N N . PHE A 1 231 ? 2.844 -6.080 -24.353 1.00 94.56 231 PHE A N 1
ATOM 1769 C CA . PHE A 1 231 ? 4.294 -6.155 -24.247 1.00 94.56 231 PHE A CA 1
ATOM 1770 C C . PHE A 1 231 ? 4.913 -6.930 -25.417 1.00 94.56 231 PHE A C 1
ATOM 1772 O O . PHE A 1 231 ? 5.876 -6.455 -26.013 1.00 94.56 231 PHE A O 1
ATOM 1779 N N . ALA A 1 232 ? 4.307 -8.041 -25.845 1.00 94.94 232 ALA A N 1
ATOM 1780 C CA . ALA A 1 232 ? 4.715 -8.767 -27.048 1.00 94.94 232 ALA A CA 1
ATOM 1781 C C . ALA A 1 232 ? 4.639 -7.887 -28.310 1.00 94.94 232 ALA A C 1
ATOM 1783 O O . ALA A 1 232 ? 5.551 -7.915 -29.135 1.00 94.94 232 ALA A O 1
ATOM 1784 N N . SER A 1 233 ? 3.583 -7.074 -28.445 1.00 93.00 233 SER A N 1
ATOM 1785 C CA . SER A 1 233 ? 3.457 -6.103 -29.539 1.00 93.00 233 SER A CA 1
ATOM 1786 C C . SER A 1 233 ? 4.574 -5.058 -29.493 1.00 93.00 233 SER A C 1
ATOM 1788 O O . SER A 1 233 ? 5.209 -4.803 -30.512 1.00 93.00 233 SER A O 1
ATOM 1790 N N . ALA A 1 234 ? 4.863 -4.502 -28.312 1.00 92.06 234 ALA A N 1
ATOM 1791 C CA . ALA A 1 234 ? 5.937 -3.526 -28.138 1.00 92.06 234 ALA A CA 1
ATOM 1792 C C . ALA A 1 234 ? 7.321 -4.116 -28.467 1.00 92.06 234 ALA A C 1
ATOM 1794 O O . ALA A 1 234 ? 8.119 -3.466 -29.135 1.00 92.06 234 ALA A O 1
ATOM 1795 N N . LEU A 1 235 ? 7.591 -5.363 -28.064 1.00 93.12 235 LEU A N 1
ATOM 1796 C CA . LEU A 1 235 ? 8.819 -6.083 -28.424 1.00 93.12 235 LEU A CA 1
ATOM 1797 C C . LEU A 1 235 ? 8.931 -6.313 -29.938 1.00 93.12 235 LEU A C 1
ATOM 1799 O O . LEU A 1 235 ? 10.013 -6.201 -30.508 1.00 93.12 235 LEU A O 1
ATOM 1803 N N . HIS A 1 236 ? 7.820 -6.602 -30.616 1.00 91.56 236 HIS A N 1
ATOM 1804 C CA . HIS A 1 236 ? 7.822 -6.739 -32.071 1.00 91.56 236 HIS A CA 1
ATOM 1805 C C . HIS A 1 236 ? 8.152 -5.412 -32.769 1.00 91.56 236 HIS A C 1
ATOM 1807 O O . HIS A 1 236 ? 8.959 -5.385 -33.698 1.00 91.56 236 HIS A O 1
ATOM 1813 N N . GLU A 1 237 ? 7.582 -4.306 -32.288 1.00 87.00 237 GLU A N 1
ATOM 1814 C CA . GLU A 1 237 ? 7.838 -2.961 -32.815 1.00 87.00 237 GLU A CA 1
ATOM 1815 C C . GLU A 1 237 ? 9.293 -2.505 -32.617 1.00 87.00 237 GLU A C 1
ATOM 1817 O O . GLU A 1 237 ? 9.819 -1.763 -33.449 1.00 87.00 237 GLU A O 1
ATOM 1822 N N . THR A 1 238 ? 9.969 -2.974 -31.565 1.00 83.75 238 THR A N 1
ATOM 1823 C CA . THR A 1 238 ? 11.389 -2.683 -31.299 1.00 83.75 238 THR A CA 1
ATOM 1824 C C . THR A 1 238 ? 12.361 -3.674 -31.949 1.00 83.75 238 THR A C 1
ATOM 1826 O O . THR A 1 238 ? 13.572 -3.531 -31.791 1.00 83.75 238 THR A O 1
ATOM 1829 N N . GLY A 1 239 ? 11.867 -4.652 -32.716 1.00 87.62 239 GLY A N 1
ATOM 1830 C CA . GLY A 1 239 ? 12.694 -5.638 -33.424 1.00 87.62 239 GLY A CA 1
ATOM 1831 C C . GLY A 1 239 ? 13.110 -6.855 -32.587 1.00 87.62 239 GLY A C 1
ATOM 1832 O O . GLY A 1 239 ? 13.879 -7.689 -33.059 1.00 87.62 239 GLY A O 1
ATOM 1833 N N . LEU A 1 240 ? 12.566 -7.006 -31.380 1.00 91.62 240 LEU A N 1
ATOM 1834 C CA . LEU A 1 240 ? 12.833 -8.097 -30.436 1.00 91.62 240 LEU A CA 1
ATOM 1835 C C . LEU A 1 240 ? 11.799 -9.228 -30.581 1.00 91.62 240 LEU A C 1
ATOM 1837 O O . LEU A 1 240 ? 11.170 -9.687 -29.627 1.00 91.62 240 LEU A O 1
ATOM 1841 N N . ALA A 1 241 ? 11.585 -9.686 -31.817 1.00 91.81 241 ALA A N 1
ATOM 1842 C CA . ALA A 1 241 ? 10.553 -10.681 -32.127 1.00 91.81 241 ALA A CA 1
ATOM 1843 C C . ALA A 1 241 ? 10.805 -12.052 -31.465 1.00 91.81 241 ALA A C 1
ATOM 1845 O O . ALA A 1 241 ? 9.854 -12.776 -31.161 1.00 91.81 241 ALA A O 1
ATOM 1846 N N . ALA A 1 242 ? 12.071 -12.410 -31.226 1.00 91.31 242 ALA A N 1
ATOM 1847 C CA . ALA A 1 242 ? 12.433 -13.640 -30.521 1.00 91.31 242 ALA A CA 1
ATOM 1848 C C . ALA A 1 242 ? 11.950 -13.612 -29.060 1.00 91.31 242 ALA A C 1
ATOM 1850 O O . ALA A 1 242 ? 11.328 -14.577 -28.601 1.00 91.31 242 ALA A O 1
ATOM 1851 N N . ASP A 1 243 ? 12.153 -12.482 -28.380 1.00 94.44 243 ASP A N 1
ATOM 1852 C CA . ASP A 1 243 ? 11.740 -12.261 -26.993 1.00 94.44 243 ASP A CA 1
ATOM 1853 C C . ASP A 1 243 ? 10.223 -12.169 -26.865 1.00 94.44 243 ASP A C 1
ATOM 1855 O O . ASP A 1 243 ? 9.652 -12.733 -25.936 1.00 94.44 243 ASP A O 1
ATOM 1859 N N . ALA A 1 244 ? 9.538 -11.571 -27.847 1.00 94.12 244 ALA A N 1
ATOM 1860 C CA . ALA A 1 244 ? 8.076 -11.609 -27.918 1.00 94.12 244 ALA A CA 1
ATOM 1861 C C . ALA A 1 244 ? 7.553 -13.058 -27.954 1.00 94.12 244 ALA A C 1
ATOM 1863 O O . ALA A 1 244 ? 6.601 -13.409 -27.258 1.00 94.12 244 ALA A O 1
ATOM 1864 N N . GLY A 1 245 ? 8.206 -13.935 -28.724 1.00 91.56 245 GLY A N 1
ATOM 1865 C CA . GLY A 1 245 ? 7.876 -15.358 -28.750 1.00 91.56 245 GLY A CA 1
ATOM 1866 C C . GLY A 1 245 ? 8.163 -16.067 -27.422 1.00 91.56 245 GLY A C 1
ATOM 1867 O O . GLY A 1 245 ? 7.376 -16.914 -26.999 1.00 91.56 245 GLY A O 1
ATOM 1868 N N . ALA A 1 246 ? 9.276 -15.739 -26.762 1.00 93.88 246 ALA A N 1
ATOM 1869 C CA . ALA A 1 246 ? 9.623 -16.288 -25.451 1.00 93.88 246 ALA A CA 1
ATOM 1870 C C . ALA A 1 246 ? 8.630 -15.854 -24.364 1.00 93.88 246 ALA A C 1
ATOM 1872 O O . ALA A 1 246 ? 8.179 -16.691 -23.584 1.00 93.88 246 ALA A O 1
ATOM 1873 N N . LEU A 1 247 ? 8.217 -14.587 -24.390 1.00 95.69 247 LEU A N 1
ATOM 1874 C CA . LEU A 1 247 ? 7.214 -14.013 -23.502 1.00 95.69 247 LEU A CA 1
ATOM 1875 C C . LEU A 1 247 ? 5.875 -14.750 -23.614 1.00 95.69 247 LEU A C 1
ATOM 1877 O O . LEU A 1 247 ? 5.305 -15.164 -22.606 1.00 95.69 247 LEU A O 1
ATOM 1881 N N . LEU A 1 248 ? 5.388 -14.958 -24.841 1.00 94.06 248 LEU A N 1
ATOM 1882 C CA . LEU A 1 248 ? 4.124 -15.658 -25.075 1.00 94.06 248 LEU A CA 1
ATOM 1883 C C . LEU A 1 248 ? 4.181 -17.118 -24.610 1.00 94.06 248 LEU A C 1
ATOM 1885 O O . LEU A 1 248 ? 3.209 -17.611 -24.047 1.00 94.06 248 LEU A O 1
ATOM 1889 N N . ARG A 1 249 ? 5.318 -17.805 -24.788 1.00 94.19 249 ARG A N 1
ATOM 1890 C CA . ARG A 1 249 ? 5.502 -19.165 -24.252 1.00 94.19 249 ARG A CA 1
ATOM 1891 C C . ARG A 1 249 ? 5.485 -19.178 -22.724 1.00 94.19 249 ARG A C 1
ATOM 1893 O O . ARG A 1 249 ? 4.808 -20.019 -22.147 1.00 94.19 249 ARG A O 1
ATOM 1900 N N . ALA A 1 250 ? 6.172 -18.231 -22.084 1.00 92.12 250 ALA A N 1
ATOM 1901 C CA . ALA A 1 250 ? 6.193 -18.112 -20.627 1.00 92.12 250 ALA A CA 1
ATOM 1902 C C . ALA A 1 250 ? 4.798 -17.846 -20.032 1.00 92.12 250 ALA A C 1
ATOM 1904 O O . ALA A 1 250 ? 4.508 -18.313 -18.935 1.00 92.12 250 ALA A O 1
ATOM 1905 N N . ALA A 1 251 ? 3.932 -17.139 -20.764 1.00 91.19 251 ALA A N 1
ATOM 1906 C CA . ALA A 1 251 ? 2.559 -16.865 -20.344 1.00 91.19 251 ALA A CA 1
ATOM 1907 C C . ALA A 1 251 ? 1.599 -18.054 -20.508 1.00 91.19 251 ALA A C 1
ATOM 1909 O O . ALA A 1 251 ? 0.590 -18.128 -19.808 1.00 91.19 251 ALA A O 1
ATOM 1910 N N . VAL A 1 252 ? 1.886 -18.971 -21.435 1.00 88.50 252 VAL A N 1
ATOM 1911 C CA . VAL A 1 252 ? 1.058 -20.166 -21.665 1.00 88.50 252 VAL A CA 1
ATOM 1912 C C . VAL A 1 252 ? 1.413 -21.297 -20.693 1.00 88.50 252 VAL A C 1
ATOM 1914 O O . VAL A 1 252 ? 0.507 -22.030 -20.299 1.00 88.50 252 VAL A O 1
ATOM 1917 N N . GLY A 1 253 ? 2.676 -21.374 -20.248 1.00 65.88 253 GLY A N 1
ATOM 1918 C CA . GLY A 1 253 ? 3.162 -22.400 -19.318 1.00 65.88 253 GLY A CA 1
ATOM 1919 C C . GLY A 1 253 ? 3.496 -23.715 -20.004 1.00 65.88 253 GLY A C 1
ATOM 1920 O O . GLY A 1 253 ? 2.561 -24.392 -20.482 1.00 65.88 253 GLY A O 1
#

Radius of gyration: 31.09 Å; chains: 1; bounding box: 62×50×91 Å

pLDDT: mean 82.38, std 13.7, range [33.94, 95.69]

Secondary structure (DSSP, 8-state):
------TTS---TTS-HHHHHHHHHHHHHHHTSSS---HHHHHTTSSS-HHHHHHHHTTSSPPPHHHHHHHHHHHHHHH-GGG-SS-HHHHHHHHHHHHHT--HHHHHHHHHHHHHHHHHHHHHHHHHHHHHHHHHTPPPPP-----S--HHHHHHHHHHHHHHHHHHHHHHHTT-HHHHHHHHHHHHHHS-HHHHHHHHHHHHHTT-HHHHHHHHHHHHHHS-HHHHHHHHHHHHHTT-HHHHHHHHHHHH-

Foldseek 3Di:
DDDLPPQQPDLDPPAQPLLSVLLVLLVLLVVLQQDSDDLCNVVVQAPDDSVVSSCSNSSVDQDDLRRLVRSLVNSCVRNPVVRRPADNVRSVVSSVVSVVSDDPVVVVVVVVVVVVVVVVVVVVVVVVVVVVVVVVPDDDDDPDPPDDDDVVVVVVLLVLLVVLLVVLVVCVVVVVVVVSLVSLLCVPVPHQLLSLLSNLVVCVVVVVVVSSLSSLLSCLPVDDPVSLVSNLVSNVVVVNNVSSVSSPVSNVD